Protein AF-A0A1I8EB35-F1 (afdb_monomer_lite)

Organism: Wuchereria bancrofti (NCBI:txid6293)

Radius of gyration: 22.73 Å; chains: 1; bounding box: 67×42×44 Å

Secondary structure (DSSP, 8-state):
-------BGGGTSBPPPHHHHHHHHHHHTS-HHHHHHHHHHHHHHHHTT-----HHHHHHHTTT--S-HHHHHHHHHHHHHHHHHHHHTT--HHHHHHHHHHTT--HHHHHHHHHHHHHHHHHHHHHHHHT---S---EEEEEEEEE-SSSEEEEEEEE-TTSPPEEEEEEHHHHHHHHH--TT---

InterPro domains:
  IPR047155 COMM domain-containing protein 4/6/7/8 [PTHR16231] (7-129)

Structure (mmCIF, N/CA/C/O backbone):
data_AF-A0A1I8EB35-F1
#
_entry.id   AF-A0A1I8EB35-F1
#
loop_
_atom_site.group_PDB
_atom_site.id
_atom_site.type_symbol
_atom_site.label_atom_id
_atom_site.label_alt_id
_atom_site.label_comp_id
_atom_site.label_asym_id
_atom_site.label_entity_id
_atom_site.label_seq_id
_atom_site.pdbx_PDB_ins_code
_atom_site.Cartn_x
_atom_site.Cartn_y
_atom_site.Cartn_z
_atom_site.occupancy
_atom_site.B_iso_or_equiv
_atom_site.auth_seq_id
_atom_site.auth_comp_id
_atom_site.auth_asym_id
_atom_site.auth_atom_id
_atom_site.pdbx_PDB_model_num
ATOM 1 N N . MET A 1 1 ? -8.358 -23.626 -12.611 1.00 35.38 1 MET A N 1
ATOM 2 C CA . MET A 1 1 ? -7.207 -23.738 -11.693 1.00 35.38 1 MET A CA 1
ATOM 3 C C . MET A 1 1 ? -7.656 -23.076 -10.407 1.00 35.38 1 MET A C 1
ATOM 5 O O . MET A 1 1 ? -7.945 -21.890 -10.438 1.00 35.38 1 MET A O 1
ATOM 9 N N . ALA A 1 2 ? -7.947 -23.868 -9.377 1.00 34.44 2 ALA A N 1
ATOM 10 C CA . ALA A 1 2 ? -8.597 -23.384 -8.165 1.00 34.44 2 ALA A CA 1
ATOM 11 C C . ALA A 1 2 ? -7.621 -22.496 -7.383 1.00 34.44 2 ALA A C 1
ATOM 13 O O . ALA A 1 2 ? -6.636 -23.004 -6.854 1.00 34.44 2 ALA A O 1
ATOM 14 N N . PHE A 1 3 ? -7.888 -21.189 -7.335 1.00 42.22 3 PHE A N 1
ATOM 15 C CA . PHE A 1 3 ? -7.345 -20.322 -6.296 1.00 42.22 3 PHE A CA 1
ATOM 16 C C . PHE A 1 3 ? -7.969 -20.806 -4.987 1.00 42.22 3 PHE A C 1
ATOM 18 O O . PHE A 1 3 ? -9.132 -20.532 -4.698 1.00 42.22 3 PHE A O 1
ATOM 25 N N . PHE A 1 4 ? -7.246 -21.655 -4.259 1.00 44.19 4 PHE A N 1
ATOM 26 C CA . PHE A 1 4 ? -7.577 -21.938 -2.870 1.00 44.19 4 PHE A CA 1
ATOM 27 C C . PHE A 1 4 ? -7.607 -20.584 -2.151 1.00 44.19 4 PHE A C 1
ATOM 29 O O . PHE A 1 4 ? -6.699 -19.784 -2.364 1.00 44.19 4 PHE A O 1
ATOM 36 N N . LEU A 1 5 ? -8.660 -20.320 -1.374 1.00 45.34 5 LEU A N 1
ATOM 37 C CA . LEU A 1 5 ? -8.798 -19.134 -0.526 1.00 45.34 5 LEU A CA 1
ATOM 38 C C . LEU A 1 5 ? -7.638 -19.095 0.488 1.00 45.34 5 LEU A C 1
ATOM 40 O O . LEU A 1 5 ? -7.771 -19.568 1.620 1.00 45.34 5 LEU A O 1
ATOM 44 N N . GLU A 1 6 ? -6.466 -18.617 0.073 1.00 63.28 6 GLU A N 1
ATOM 45 C CA . GLU A 1 6 ? -5.367 -18.304 0.975 1.00 63.28 6 GLU A CA 1
ATOM 46 C C . GLU A 1 6 ? -5.728 -16.987 1.653 1.00 63.28 6 GLU A C 1
ATOM 48 O O . GLU A 1 6 ? -5.685 -15.911 1.066 1.00 63.28 6 GLU A O 1
ATOM 53 N N . LYS A 1 7 ? -6.158 -17.082 2.911 1.00 78.25 7 LYS A N 1
ATOM 54 C CA . LYS A 1 7 ? -6.326 -15.911 3.765 1.00 78.25 7 LYS A CA 1
ATOM 55 C C . LYS A 1 7 ? -4.951 -15.302 3.999 1.00 78.25 7 LYS A C 1
ATOM 57 O O . LYS A 1 7 ? -4.122 -15.917 4.666 1.00 78.25 7 LYS A O 1
ATOM 62 N N . PHE A 1 8 ? -4.733 -14.099 3.487 1.00 85.25 8 PHE A N 1
ATOM 63 C CA . PHE A 1 8 ? -3.447 -13.424 3.593 1.00 85.25 8 PHE A CA 1
ATOM 64 C C . PHE A 1 8 ? -3.408 -12.527 4.831 1.00 85.25 8 PHE A C 1
ATOM 66 O O . PHE A 1 8 ? -4.278 -11.672 5.035 1.00 85.25 8 PHE A O 1
ATOM 73 N N . HIS A 1 9 ? -2.386 -12.688 5.666 1.00 85.69 9 HIS A N 1
ATOM 74 C CA . HIS A 1 9 ? -2.209 -11.895 6.873 1.00 85.69 9 HIS A CA 1
ATOM 75 C C . HIS A 1 9 ? -1.996 -10.415 6.540 1.00 85.69 9 HIS A C 1
ATOM 77 O O . HIS A 1 9 ? -2.531 -9.566 7.255 1.00 85.69 9 HIS A O 1
ATOM 83 N N . PHE A 1 10 ? -1.321 -10.079 5.429 1.00 89.12 10 PHE A N 1
ATOM 84 C CA . PHE A 1 10 ? -1.064 -8.682 5.065 1.00 89.12 10 PHE A CA 1
ATOM 85 C C . PHE A 1 10 ? -2.353 -7.862 4.880 1.00 89.12 10 PHE A C 1
ATOM 87 O O . PHE A 1 10 ? -2.362 -6.687 5.244 1.00 89.12 10 PHE A O 1
ATOM 94 N N . VAL A 1 11 ? -3.461 -8.467 4.428 1.00 88.12 11 VAL A N 1
ATOM 95 C CA . VAL A 1 11 ? -4.795 -7.824 4.330 1.00 88.12 11 VAL A CA 1
ATOM 96 C C . VAL A 1 11 ? -5.714 -8.110 5.523 1.00 88.12 11 VAL A C 1
ATOM 98 O O . VAL A 1 11 ? -6.897 -7.779 5.478 1.00 88.12 11 VAL A O 1
ATOM 101 N N . GLY A 1 12 ? -5.187 -8.677 6.609 1.00 85.38 12 GLY A N 1
ATOM 102 C CA . GLY A 1 12 ? -5.954 -8.967 7.823 1.00 85.38 12 GLY A CA 1
ATOM 103 C C . GLY A 1 12 ? -6.717 -10.294 7.783 1.00 85.38 12 GLY A C 1
ATOM 104 O O . GLY A 1 12 ? -7.763 -10.412 8.413 1.00 85.38 12 GLY A O 1
ATOM 105 N N . GLY A 1 13 ? -6.215 -11.289 7.047 1.00 83.56 13 GLY A N 1
ATOM 106 C CA . GLY A 1 13 ? -6.826 -12.619 6.948 1.00 83.56 13 GLY A CA 1
ATOM 107 C C . GLY A 1 13 ? -8.000 -12.695 5.968 1.00 83.56 13 GLY A C 1
ATOM 108 O O . GLY A 1 13 ? -8.851 -13.576 6.102 1.00 83.56 13 GLY A O 1
ATOM 109 N N . LEU A 1 14 ? -8.050 -11.766 5.013 1.00 84.69 14 LEU A N 1
ATOM 110 C CA . LEU A 1 14 ? -9.015 -11.719 3.915 1.00 84.69 14 LEU A CA 1
ATOM 111 C C . LEU A 1 14 ? -8.370 -12.195 2.607 1.00 84.69 14 LEU A C 1
ATOM 113 O O . LEU A 1 14 ? -7.154 -12.395 2.534 1.00 84.69 14 LEU A O 1
ATOM 117 N N . ASP A 1 15 ? -9.189 -12.347 1.572 1.00 85.69 15 ASP A N 1
ATOM 118 C CA . ASP A 1 15 ? -8.704 -12.575 0.216 1.00 85.69 15 ASP A CA 1
ATOM 119 C C . ASP A 1 15 ? -8.023 -11.325 -0.351 1.00 85.69 15 ASP A C 1
ATOM 121 O O . ASP A 1 15 ? -8.415 -10.182 -0.087 1.00 85.69 15 ASP A O 1
ATOM 125 N N . CYS A 1 16 ? -6.985 -11.549 -1.156 1.00 87.44 16 CYS A N 1
ATOM 126 C CA . CYS A 1 16 ? -6.310 -10.478 -1.871 1.00 87.44 16 CYS A CA 1
ATOM 127 C C . CYS A 1 16 ? -7.217 -9.951 -3.003 1.00 87.44 16 CYS A C 1
ATOM 129 O O . CYS A 1 16 ? -7.707 -10.755 -3.800 1.00 87.44 16 CYS A O 1
ATOM 131 N N . PRO A 1 17 ? -7.439 -8.627 -3.123 1.00 88.38 17 PRO A N 1
ATOM 132 C CA . PRO A 1 17 ? -8.228 -8.067 -4.218 1.00 88.38 17 PRO A CA 1
ATOM 133 C C . PRO A 1 17 ? -7.639 -8.406 -5.594 1.00 88.38 17 PRO A C 1
ATOM 135 O O . PRO A 1 17 ? -6.432 -8.287 -5.795 1.00 88.38 17 PRO A O 1
ATOM 138 N N . GLU A 1 18 ? -8.483 -8.729 -6.578 1.00 88.69 18 GLU A N 1
ATOM 139 C CA . GLU A 1 18 ? -8.019 -9.142 -7.917 1.00 88.69 18 GLU A CA 1
ATOM 140 C C . GLU A 1 18 ? -7.130 -8.097 -8.606 1.00 88.69 18 GLU A C 1
ATOM 142 O O . GLU A 1 18 ? -6.153 -8.447 -9.267 1.00 88.69 18 GLU A O 1
ATOM 147 N N . TRP A 1 19 ? -7.420 -6.808 -8.410 1.00 91.69 19 TRP A N 1
ATOM 148 C CA . TRP A 1 19 ? -6.618 -5.728 -8.986 1.00 91.69 19 TRP A CA 1
ATOM 149 C C . TRP A 1 19 ? -5.182 -5.706 -8.436 1.00 91.69 19 TRP A C 1
ATOM 151 O O . TRP A 1 19 ? -4.256 -5.409 -9.180 1.00 91.69 19 TRP A O 1
ATOM 161 N N . ILE A 1 20 ? -4.961 -6.096 -7.173 1.00 93.19 20 ILE A N 1
ATOM 162 C CA . ILE A 1 20 ? -3.610 -6.226 -6.600 1.00 93.19 20 ILE A CA 1
ATOM 163 C C . ILE A 1 20 ? -2.858 -7.364 -7.285 1.00 93.19 20 ILE A C 1
ATOM 165 O O . ILE A 1 20 ? -1.693 -7.209 -7.649 1.00 93.19 20 ILE A O 1
ATOM 169 N N . VAL A 1 21 ? -3.528 -8.502 -7.481 1.00 90.81 21 VAL A N 1
ATOM 170 C CA . VAL A 1 21 ? -2.941 -9.684 -8.128 1.00 90.81 21 VAL A CA 1
ATOM 171 C C . VAL A 1 21 ? -2.547 -9.376 -9.576 1.00 90.81 21 VAL A C 1
ATOM 173 O O . VAL A 1 21 ? -1.461 -9.760 -10.016 1.00 90.81 21 VAL A O 1
ATOM 176 N N . ALA A 1 22 ? -3.381 -8.625 -10.303 1.00 91.25 22 ALA A N 1
ATOM 177 C CA . ALA A 1 22 ? -3.057 -8.156 -11.649 1.00 91.25 22 ALA A CA 1
ATOM 178 C C . ALA A 1 22 ? -1.766 -7.315 -11.660 1.00 91.25 22 ALA A C 1
ATOM 180 O O . ALA A 1 22 ? -0.866 -7.569 -12.468 1.00 91.25 22 ALA A O 1
ATOM 181 N N . GLU A 1 23 ? -1.619 -6.394 -10.703 1.00 93.56 23 GLU A N 1
ATOM 182 C CA . GLU A 1 23 ? -0.430 -5.545 -10.596 1.00 93.56 23 GLU A CA 1
ATOM 183 C C . GLU A 1 23 ? 0.834 -6.296 -10.157 1.00 93.56 23 GLU A C 1
ATOM 185 O O . GLU A 1 23 ? 1.937 -5.895 -10.533 1.00 93.56 23 GLU A O 1
ATOM 190 N N . MET A 1 24 ? 0.729 -7.425 -9.442 1.00 92.38 24 MET A N 1
ATOM 191 C CA . MET A 1 24 ? 1.910 -8.241 -9.098 1.00 92.38 24 MET A CA 1
ATOM 192 C C . MET A 1 24 ? 2.626 -8.738 -10.354 1.00 92.38 24 MET A C 1
ATOM 194 O O . MET A 1 24 ? 3.859 -8.727 -10.430 1.00 92.38 24 MET A O 1
ATOM 198 N N . THR A 1 25 ? 1.854 -9.097 -11.382 1.00 89.94 25 THR A N 1
ATOM 199 C CA . THR A 1 25 ? 2.403 -9.512 -12.677 1.00 89.94 25 THR A CA 1
ATOM 200 C C . THR A 1 25 ? 3.150 -8.361 -13.353 1.00 89.94 25 THR A C 1
ATOM 202 O O . THR A 1 25 ? 4.216 -8.579 -13.932 1.00 89.94 25 THR A O 1
ATOM 205 N N . SER A 1 26 ? 2.644 -7.132 -13.257 1.00 92.38 26 SER A N 1
ATOM 206 C CA . SER A 1 26 ? 3.300 -5.936 -13.801 1.00 92.38 26 SER A CA 1
ATOM 207 C C . SER A 1 26 ? 4.581 -5.594 -13.034 1.00 92.38 26 SER A C 1
ATOM 209 O O . SER A 1 26 ? 5.643 -5.434 -13.641 1.00 92.38 26 SER A O 1
ATOM 211 N N . LEU A 1 27 ? 4.523 -5.601 -11.700 1.00 93.75 27 LEU A N 1
ATOM 212 C CA . LEU A 1 27 ? 5.665 -5.338 -10.820 1.00 93.75 27 LEU A CA 1
ATOM 213 C C . LEU A 1 27 ? 6.796 -6.360 -10.994 1.00 93.75 27 LEU A C 1
ATOM 215 O O . LEU A 1 27 ? 7.969 -5.991 -10.918 1.00 93.75 27 LEU A O 1
ATOM 219 N N . SER A 1 28 ? 6.466 -7.625 -11.278 1.00 93.00 28 SER A N 1
ATOM 220 C CA . SER A 1 28 ? 7.457 -8.691 -11.495 1.00 93.00 28 SER A CA 1
ATOM 221 C C . SER A 1 28 ? 8.402 -8.420 -12.674 1.00 93.00 28 SER A C 1
ATOM 223 O O . SER A 1 28 ? 9.542 -8.887 -12.676 1.00 93.00 28 SER A O 1
ATOM 225 N N . LYS A 1 29 ? 7.952 -7.634 -13.663 1.00 91.94 29 LYS A N 1
ATOM 226 C CA . LYS A 1 29 ? 8.722 -7.285 -14.867 1.00 91.94 29 LYS A CA 1
ATOM 227 C C . LYS A 1 29 ? 9.712 -6.148 -14.622 1.00 91.94 29 LYS A C 1
ATOM 229 O O . LYS A 1 29 ? 10.597 -5.919 -15.447 1.00 91.94 29 LYS A O 1
ATOM 234 N N . LEU A 1 30 ? 9.570 -5.420 -13.513 1.00 91.44 30 LEU A N 1
ATOM 235 C CA . LEU A 1 30 ? 10.456 -4.313 -13.188 1.00 91.44 30 LEU A CA 1
ATOM 236 C C . LEU A 1 30 ? 11.836 -4.827 -12.768 1.00 91.44 30 LEU A C 1
ATOM 238 O O . LEU A 1 30 ? 11.934 -5.804 -12.022 1.00 91.44 30 LEU A O 1
ATOM 242 N N . PRO A 1 31 ? 12.918 -4.121 -13.136 1.00 93.62 31 PRO A N 1
ATOM 243 C CA . PRO A 1 31 ? 14.217 -4.352 -12.525 1.00 93.62 31 PRO A CA 1
ATOM 244 C C . PRO A 1 31 ? 14.126 -4.204 -11.001 1.00 93.62 31 PRO A C 1
ATOM 246 O O . PRO A 1 31 ? 13.586 -3.214 -10.503 1.00 93.62 31 PRO A O 1
ATOM 249 N N . VAL A 1 32 ? 14.711 -5.147 -10.255 1.00 94.44 32 VAL A N 1
ATOM 250 C CA . VAL A 1 32 ? 14.656 -5.199 -8.777 1.00 94.44 32 VAL A CA 1
ATOM 251 C C . VAL A 1 32 ? 15.077 -3.872 -8.129 1.00 94.44 32 VAL A C 1
ATOM 253 O O . VAL A 1 32 ? 14.502 -3.449 -7.128 1.00 94.44 32 VAL A O 1
ATOM 256 N N . LEU A 1 33 ? 16.061 -3.175 -8.711 1.00 93.38 33 LEU A N 1
ATOM 257 C CA . LEU A 1 33 ? 16.518 -1.879 -8.206 1.00 93.38 33 LEU A CA 1
ATOM 258 C C . LEU A 1 33 ? 15.466 -0.771 -8.389 1.00 93.38 33 LEU A C 1
ATOM 260 O O . LEU A 1 33 ? 15.255 0.019 -7.470 1.00 93.38 33 LEU A O 1
ATOM 264 N N . LYS A 1 34 ? 14.774 -0.742 -9.539 1.00 93.44 34 LYS A N 1
ATOM 265 C CA . LYS A 1 34 ? 13.671 0.199 -9.804 1.00 93.44 34 LYS A CA 1
ATOM 266 C C . LYS A 1 34 ? 12.505 -0.086 -8.857 1.00 93.44 34 LYS A C 1
ATOM 268 O O . LYS A 1 34 ? 12.031 0.828 -8.191 1.00 93.44 34 LYS A O 1
ATOM 273 N N . PHE A 1 35 ? 12.150 -1.361 -8.695 1.00 95.38 35 PHE A N 1
ATOM 274 C CA . PHE A 1 35 ? 11.137 -1.811 -7.738 1.00 95.38 35 PHE A CA 1
ATOM 275 C C . PHE A 1 35 ? 11.448 -1.376 -6.297 1.00 95.38 35 PHE A C 1
ATOM 277 O O . PHE A 1 35 ? 10.588 -0.827 -5.610 1.00 95.38 35 PHE A O 1
ATOM 284 N N . LYS A 1 36 ? 12.692 -1.558 -5.838 1.00 95.56 36 LYS A N 1
ATOM 285 C CA . LYS A 1 36 ? 13.118 -1.121 -4.501 1.00 95.56 36 LYS A CA 1
ATOM 286 C C . LYS A 1 36 ? 12.955 0.391 -4.317 1.00 95.56 36 LYS A C 1
ATOM 288 O O . LYS A 1 36 ? 12.477 0.820 -3.270 1.00 95.56 36 LYS A O 1
ATOM 293 N N . ASN A 1 37 ? 13.342 1.188 -5.315 1.00 94.44 37 ASN A N 1
ATOM 294 C CA . ASN A 1 37 ? 13.183 2.643 -5.262 1.00 94.44 37 ASN A CA 1
ATOM 295 C C . ASN A 1 37 ? 11.706 3.031 -5.162 1.00 94.44 37 ASN A C 1
ATOM 297 O O . ASN A 1 37 ? 11.356 3.872 -4.339 1.00 94.44 37 ASN A O 1
ATOM 301 N N . TRP A 1 38 ? 10.838 2.365 -5.925 1.00 95.31 38 TRP A N 1
ATOM 302 C CA . TRP A 1 38 ? 9.394 2.581 -5.856 1.00 95.31 38 TRP A CA 1
ATOM 303 C C . TRP A 1 38 ? 8.821 2.221 -4.486 1.00 95.31 38 TRP A C 1
ATOM 305 O O . TRP A 1 38 ? 8.039 2.995 -3.942 1.00 95.31 38 TRP A O 1
ATOM 315 N N . CYS A 1 39 ? 9.258 1.110 -3.883 1.00 96.31 39 CYS A N 1
ATOM 316 C CA . CYS A 1 39 ? 8.868 0.748 -2.518 1.00 96.31 39 CYS A CA 1
ATOM 317 C C . CYS A 1 39 ? 9.241 1.853 -1.521 1.00 96.31 39 CYS A C 1
ATOM 319 O O . CYS A 1 39 ? 8.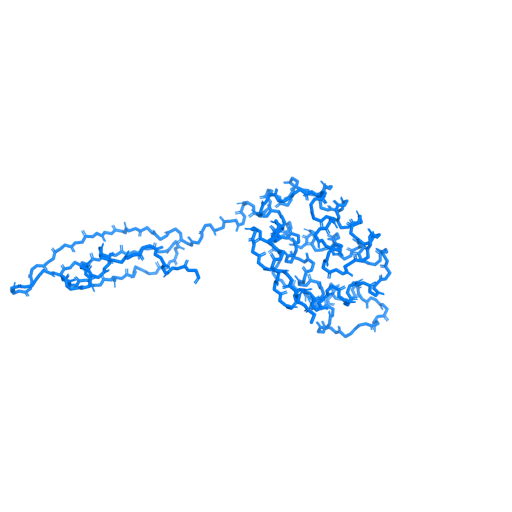404 2.250 -0.714 1.00 96.31 39 CYS A O 1
ATOM 321 N N . SER A 1 40 ? 10.467 2.383 -1.595 1.00 95.75 40 SER A N 1
ATOM 322 C CA . SER A 1 40 ? 10.899 3.497 -0.740 1.00 95.75 40 SER A CA 1
ATOM 323 C C . SER A 1 40 ? 10.045 4.747 -0.959 1.00 95.75 40 SER A C 1
ATOM 325 O O . SER A 1 40 ? 9.586 5.345 0.008 1.00 95.75 40 SER A O 1
ATOM 327 N N . SER A 1 41 ? 9.753 5.104 -2.212 1.00 94.88 41 SER A N 1
ATOM 328 C CA . SER A 1 41 ? 8.897 6.254 -2.519 1.00 94.88 41 SER A CA 1
ATOM 329 C C . SER A 1 41 ? 7.455 6.072 -2.043 1.00 94.88 41 SER A C 1
ATOM 331 O O . SER A 1 41 ? 6.845 7.043 -1.600 1.00 94.88 41 SER A O 1
ATOM 333 N N . CYS A 1 42 ? 6.909 4.851 -2.084 1.00 95.25 42 CYS A N 1
ATOM 334 C CA . CYS A 1 42 ? 5.591 4.542 -1.519 1.00 95.25 42 CYS A CA 1
ATOM 335 C C . CYS A 1 42 ? 5.601 4.654 0.012 1.00 95.25 42 CYS A C 1
ATOM 337 O O . CYS A 1 42 ? 4.670 5.202 0.593 1.00 95.25 42 CYS A O 1
ATOM 339 N N . VAL A 1 43 ? 6.673 4.206 0.674 1.00 95.19 43 VAL A N 1
ATOM 340 C CA . VAL A 1 43 ? 6.855 4.412 2.119 1.00 95.19 43 VAL A CA 1
ATOM 341 C C . VAL A 1 43 ? 6.899 5.900 2.463 1.00 95.19 43 VAL A C 1
ATOM 343 O O . VAL A 1 43 ? 6.186 6.330 3.366 1.00 95.19 43 VAL A O 1
ATOM 346 N N . ASP A 1 44 ? 7.674 6.697 1.727 1.00 93.19 44 ASP A N 1
ATOM 347 C CA . ASP A 1 44 ? 7.725 8.149 1.930 1.00 93.19 44 ASP A CA 1
ATOM 348 C C . ASP A 1 44 ? 6.360 8.801 1.667 1.00 93.19 44 ASP A C 1
ATOM 350 O O . ASP A 1 44 ? 5.972 9.738 2.362 1.00 93.19 44 ASP A O 1
ATOM 354 N N . CYS A 1 45 ? 5.605 8.297 0.687 1.00 92.19 45 CYS A N 1
ATOM 355 C CA . CYS A 1 45 ? 4.234 8.725 0.413 1.00 92.19 45 CYS A CA 1
ATOM 356 C C . CYS A 1 45 ? 3.323 8.496 1.632 1.00 92.19 45 CYS A C 1
ATOM 358 O O . CYS A 1 45 ? 2.681 9.437 2.101 1.00 92.19 45 CYS A O 1
ATOM 360 N N . LEU A 1 46 ? 3.353 7.286 2.204 1.00 92.00 46 LEU A N 1
ATOM 361 C CA . LEU A 1 46 ? 2.564 6.908 3.382 1.00 92.00 46 LEU A CA 1
ATOM 362 C C . LEU A 1 46 ? 2.959 7.696 4.639 1.00 92.00 46 LEU A C 1
ATOM 364 O O . LEU A 1 46 ? 2.085 8.147 5.378 1.00 92.00 46 LEU A O 1
ATOM 368 N N . ILE A 1 47 ? 4.260 7.886 4.883 1.00 92.38 47 ILE A N 1
ATOM 369 C CA . ILE A 1 47 ? 4.757 8.622 6.058 1.00 92.38 47 ILE A CA 1
ATOM 370 C C . ILE A 1 47 ? 4.342 10.095 6.001 1.00 92.38 47 ILE A C 1
ATOM 372 O O . ILE A 1 47 ? 3.966 10.664 7.023 1.00 92.38 47 ILE A O 1
ATOM 376 N N . ASN A 1 48 ? 4.380 10.702 4.813 1.00 89.62 48 ASN A N 1
ATOM 377 C CA . ASN A 1 48 ? 4.000 12.101 4.617 1.00 89.62 48 ASN A CA 1
ATOM 378 C C . ASN A 1 48 ? 2.485 12.301 4.423 1.00 89.62 48 ASN A C 1
ATOM 380 O O . ASN A 1 48 ? 2.056 13.426 4.180 1.00 89.62 48 ASN A O 1
ATOM 384 N N . GLY A 1 49 ? 1.679 11.234 4.503 1.00 83.69 49 GLY A N 1
ATOM 385 C CA . GLY A 1 49 ? 0.223 11.309 4.353 1.00 83.69 49 GLY A CA 1
ATOM 386 C C . GLY A 1 49 ? -0.237 11.760 2.964 1.00 83.69 49 GLY A C 1
ATOM 387 O O . GLY A 1 49 ? -1.292 12.378 2.842 1.00 83.69 49 GLY A O 1
ATOM 388 N N . ARG A 1 50 ? 0.550 11.493 1.916 1.00 81.44 50 ARG A N 1
ATOM 389 C CA . ARG A 1 50 ? 0.170 11.844 0.543 1.00 81.44 50 ARG A CA 1
ATOM 390 C C . ARG A 1 50 ? -0.879 10.872 0.008 1.00 81.44 50 ARG A C 1
ATOM 392 O O . ARG A 1 50 ? -0.745 9.661 0.154 1.00 81.44 50 ARG A O 1
ATOM 399 N N . THR A 1 51 ? -1.895 11.422 -0.649 1.00 72.38 51 THR A N 1
ATOM 400 C CA . THR A 1 51 ? -3.018 10.667 -1.227 1.00 72.38 51 THR A CA 1
ATOM 401 C C . THR A 1 51 ? -2.938 10.523 -2.745 1.00 72.38 51 THR A C 1
ATOM 403 O O . THR A 1 51 ? -3.667 9.717 -3.314 1.00 72.38 51 THR A O 1
ATOM 406 N N . GLU A 1 52 ? -2.063 11.281 -3.410 1.00 79.44 52 GLU A N 1
ATOM 407 C CA . GLU A 1 52 ? -1.975 11.337 -4.870 1.00 79.44 52 GLU A CA 1
ATOM 408 C C . GLU A 1 52 ? -0.530 11.416 -5.384 1.00 79.44 52 GLU A C 1
ATOM 410 O O . GLU A 1 52 ? 0.389 11.871 -4.694 1.00 79.44 52 GLU A O 1
ATOM 415 N N . TRP A 1 53 ? -0.341 10.953 -6.622 1.00 85.00 53 TRP A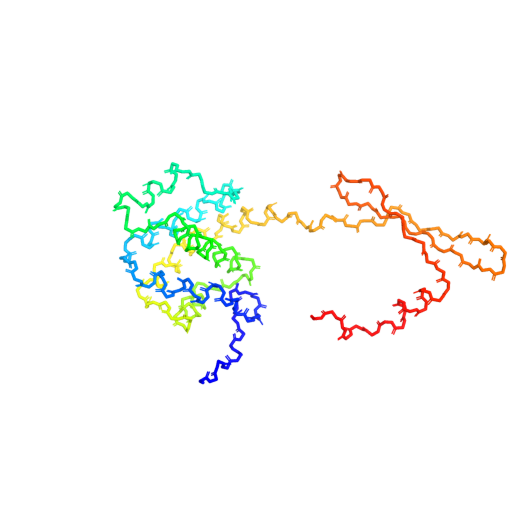 N 1
ATOM 416 C CA . TRP A 1 53 ? 0.930 10.992 -7.340 1.00 85.00 53 TRP A CA 1
ATOM 417 C C . TRP A 1 53 ? 0.894 12.080 -8.418 1.00 85.00 53 TRP A C 1
ATOM 419 O O . TRP A 1 53 ? 0.302 11.884 -9.477 1.00 85.00 53 TRP A O 1
ATOM 429 N N . ASN A 1 54 ? 1.550 13.210 -8.148 1.00 84.75 54 ASN A N 1
ATOM 430 C CA . ASN A 1 54 ? 1.694 14.314 -9.107 1.00 84.75 54 ASN A CA 1
ATOM 431 C C . ASN A 1 54 ? 2.632 13.948 -10.273 1.00 84.75 54 ASN A C 1
ATOM 433 O O . ASN A 1 54 ? 3.537 13.125 -10.109 1.00 84.75 54 ASN A O 1
ATOM 437 N N . ASP A 1 55 ? 2.497 14.647 -11.403 1.00 84.31 55 ASP A N 1
ATOM 438 C CA . ASP A 1 55 ? 3.278 14.418 -12.634 1.00 84.31 55 ASP A CA 1
ATOM 439 C C . ASP A 1 55 ? 4.800 14.472 -12.423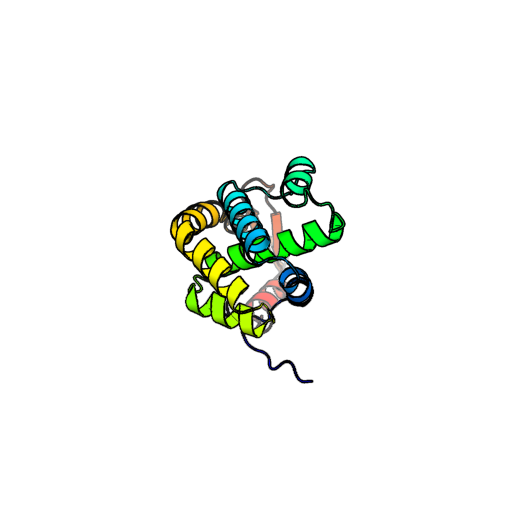 1.00 84.31 55 ASP A C 1
ATOM 441 O O . ASP A 1 55 ? 5.557 13.716 -13.035 1.00 84.31 55 ASP A O 1
ATOM 445 N N . GLU A 1 56 ? 5.266 15.322 -11.506 1.00 85.56 56 GLU A N 1
ATOM 446 C CA . GLU A 1 56 ? 6.678 15.420 -11.123 1.00 85.56 56 GLU A CA 1
ATOM 447 C C . GLU A 1 56 ? 7.194 14.102 -10.525 1.00 85.56 56 GLU A C 1
ATOM 449 O O . GLU A 1 56 ? 8.251 13.602 -10.914 1.00 85.56 56 GLU A O 1
ATOM 454 N N . HIS A 1 57 ? 6.424 13.491 -9.619 1.00 86.19 57 HIS A N 1
ATOM 455 C CA . HIS A 1 57 ? 6.781 12.214 -9.004 1.00 86.19 57 HIS A CA 1
ATOM 456 C C . HIS A 1 57 ? 6.750 11.077 -10.025 1.00 86.19 57 HIS A C 1
ATOM 458 O O . HIS A 1 57 ? 7.651 10.237 -10.031 1.00 86.19 57 HIS A O 1
ATOM 464 N N . LEU A 1 58 ? 5.745 11.067 -10.904 1.00 88.12 58 LEU A N 1
ATOM 465 C CA . LEU A 1 58 ? 5.627 10.069 -11.969 1.00 88.12 58 LEU A CA 1
ATOM 466 C C . LEU A 1 58 ? 6.822 10.152 -12.924 1.00 88.12 58 LEU A C 1
ATOM 468 O O . LEU A 1 58 ? 7.441 9.133 -13.232 1.00 88.12 58 LEU A O 1
ATOM 472 N N . THR A 1 59 ? 7.227 11.369 -13.294 1.00 86.81 59 THR A N 1
ATOM 473 C CA . THR A 1 59 ? 8.397 11.611 -14.148 1.00 86.81 59 THR A CA 1
ATOM 474 C C . THR A 1 59 ? 9.690 11.117 -13.495 1.00 86.81 59 THR A C 1
ATOM 476 O O . THR A 1 59 ? 10.517 10.500 -14.163 1.00 86.81 59 THR A O 1
ATOM 479 N N . VAL A 1 60 ? 9.867 11.331 -12.186 1.00 88.25 60 VAL A N 1
ATOM 480 C CA . VAL A 1 60 ? 11.054 10.866 -11.439 1.00 88.25 60 VAL A CA 1
ATOM 481 C C . VAL A 1 60 ? 11.079 9.342 -11.278 1.00 88.25 60 VAL A C 1
ATOM 483 O O . VAL A 1 60 ? 12.148 8.731 -11.312 1.00 88.25 60 VAL A O 1
ATOM 486 N N . LEU A 1 61 ? 9.922 8.703 -11.106 1.00 87.81 61 LEU A N 1
ATOM 487 C CA . LEU A 1 61 ? 9.827 7.250 -10.929 1.00 87.81 61 LEU A CA 1
ATOM 488 C C . LEU A 1 61 ? 9.891 6.480 -12.253 1.00 87.81 61 LEU A C 1
ATOM 490 O O . LEU A 1 61 ? 10.245 5.295 -12.260 1.00 87.81 61 LEU A O 1
ATOM 494 N N . ASN A 1 62 ? 9.591 7.155 -13.362 1.00 89.06 62 ASN A N 1
ATOM 495 C CA . ASN A 1 62 ? 9.529 6.596 -14.705 1.00 89.06 62 ASN A CA 1
ATOM 496 C C . ASN A 1 62 ? 10.312 7.448 -15.720 1.00 89.06 62 ASN A C 1
ATOM 498 O O . ASN A 1 62 ? 9.826 7.746 -16.808 1.00 89.06 62 ASN A O 1
ATOM 502 N N . VAL A 1 63 ? 11.550 7.824 -15.371 1.00 85.00 63 VAL A N 1
ATOM 503 C CA . VAL A 1 63 ? 12.440 8.657 -16.213 1.00 85.00 63 VAL A CA 1
ATOM 504 C C . VAL A 1 63 ? 12.640 8.060 -17.607 1.00 85.00 63 VAL A C 1
ATOM 506 O O . VAL A 1 63 ? 12.701 8.778 -18.601 1.00 85.00 63 VAL A O 1
ATOM 509 N N . ASP A 1 64 ? 12.720 6.734 -17.682 1.00 83.25 64 ASP A N 1
ATOM 510 C CA . ASP A 1 64 ? 12.874 5.971 -18.920 1.00 83.25 64 ASP A CA 1
ATOM 511 C C . ASP A 1 64 ? 11.592 5.892 -19.776 1.00 83.25 64 ASP A C 1
ATOM 513 O O . ASP A 1 64 ? 11.657 5.393 -20.899 1.00 83.25 64 ASP A O 1
ATOM 517 N N . LYS A 1 65 ? 10.450 6.398 -19.278 1.00 81.75 65 LYS A N 1
ATOM 518 C CA . LYS A 1 65 ? 9.129 6.393 -19.938 1.00 81.75 65 LYS A CA 1
ATOM 519 C C . LYS A 1 65 ? 8.738 5.029 -20.519 1.00 81.75 65 LYS A C 1
ATOM 521 O O . LYS A 1 65 ? 8.078 4.951 -21.552 1.00 81.75 65 LYS A O 1
ATOM 526 N N . THR A 1 66 ? 9.156 3.944 -19.868 1.00 81.94 66 THR A N 1
ATOM 527 C CA . THR A 1 66 ? 8.854 2.578 -20.330 1.00 81.94 66 THR A CA 1
ATOM 528 C C . THR A 1 66 ? 7.413 2.167 -20.070 1.00 81.94 66 THR A C 1
ATOM 530 O O . THR A 1 66 ? 6.927 1.224 -20.688 1.00 81.94 66 THR A O 1
ATOM 533 N N . LEU A 1 67 ? 6.744 2.865 -19.156 1.00 85.88 67 LEU A N 1
ATOM 534 C CA . LEU A 1 67 ? 5.370 2.614 -18.744 1.00 85.88 67 LEU A CA 1
ATOM 535 C C . LEU A 1 67 ? 4.502 3.828 -19.048 1.00 85.88 67 LEU A C 1
ATOM 537 O O . LEU A 1 67 ? 4.970 4.961 -18.928 1.00 85.88 67 LEU A O 1
ATOM 541 N N . ASP A 1 68 ? 3.249 3.585 -19.407 1.00 88.94 68 ASP A N 1
ATOM 542 C CA . ASP A 1 68 ? 2.220 4.617 -19.427 1.00 88.94 68 ASP A CA 1
ATOM 543 C C . ASP A 1 68 ? 1.834 5.038 -17.998 1.00 88.94 68 ASP A C 1
ATOM 545 O O . ASP A 1 68 ? 2.030 4.295 -17.030 1.00 88.94 68 ASP A O 1
ATOM 549 N N . ASP A 1 69 ? 1.290 6.249 -17.869 1.00 86.81 69 ASP A N 1
ATOM 550 C CA . ASP A 1 69 ? 0.990 6.847 -16.566 1.00 86.81 69 ASP A CA 1
ATOM 551 C C . ASP A 1 69 ? -0.102 6.084 -15.799 1.00 86.81 69 ASP A C 1
ATOM 553 O O . ASP A 1 69 ? -0.060 6.044 -14.570 1.00 86.81 69 ASP A O 1
ATOM 557 N N . GLU A 1 70 ? -1.047 5.445 -16.496 1.00 88.50 70 GLU A N 1
ATOM 558 C CA . GLU A 1 70 ? -2.103 4.635 -15.874 1.00 88.50 70 GLU A CA 1
ATOM 559 C C . GLU A 1 70 ? -1.523 3.357 -15.258 1.00 88.50 70 GLU A C 1
ATOM 561 O O . GLU A 1 70 ? -1.702 3.115 -14.061 1.00 88.50 70 GLU A O 1
ATOM 566 N N . SER A 1 71 ? -0.736 2.589 -16.020 1.00 90.06 71 SER A N 1
ATOM 567 C CA . SER A 1 71 ? -0.039 1.398 -15.508 1.00 90.06 71 SER A CA 1
ATOM 568 C C . SER A 1 71 ? 0.913 1.737 -14.358 1.00 90.06 71 SER A C 1
ATOM 570 O O . SER A 1 71 ? 1.003 1.008 -13.368 1.00 90.06 71 SER A O 1
ATOM 572 N N . LEU A 1 72 ? 1.629 2.862 -14.458 1.00 92.06 72 LEU A N 1
ATOM 573 C CA . LEU A 1 72 ? 2.511 3.347 -13.397 1.00 92.06 72 LEU A CA 1
ATOM 574 C C . LEU A 1 72 ? 1.733 3.640 -12.108 1.00 92.06 72 LEU A C 1
ATOM 576 O O . LEU A 1 72 ? 2.124 3.177 -11.034 1.00 92.06 72 LEU A O 1
ATOM 580 N N . LYS A 1 73 ? 0.628 4.386 -12.207 1.00 91.81 73 LYS A N 1
ATOM 581 C CA . LYS A 1 73 ? -0.235 4.700 -11.062 1.00 91.81 73 LYS A CA 1
ATOM 582 C C . LYS A 1 73 ? -0.846 3.439 -10.458 1.00 91.81 73 LYS A C 1
ATOM 584 O O . LYS A 1 73 ? -0.850 3.328 -9.234 1.00 91.81 73 LYS A O 1
ATOM 589 N N . GLY A 1 74 ? -1.287 2.484 -11.280 1.00 93.25 74 GLY A N 1
ATOM 590 C CA . GLY A 1 74 ? -1.811 1.189 -10.829 1.00 93.25 74 GLY A CA 1
ATOM 591 C C . GLY A 1 74 ? -0.800 0.422 -9.976 1.00 93.25 74 GLY A C 1
ATOM 592 O O . GLY A 1 74 ? -1.080 0.075 -8.825 1.00 93.25 74 GLY A O 1
ATOM 593 N N . MET A 1 75 ? 0.427 0.269 -10.474 1.00 94.50 75 MET A N 1
ATOM 594 C CA . MET A 1 75 ? 1.508 -0.395 -9.739 1.00 94.50 75 MET A CA 1
ATOM 595 C C . MET A 1 75 ? 1.896 0.332 -8.442 1.00 94.50 75 MET A C 1
ATOM 597 O O . MET A 1 75 ? 2.108 -0.311 -7.409 1.00 94.50 75 MET A O 1
ATOM 601 N N . LEU A 1 76 ? 1.985 1.667 -8.461 1.00 94.81 76 LEU A N 1
ATOM 602 C CA . LEU A 1 76 ? 2.286 2.459 -7.261 1.00 94.81 76 LEU A CA 1
ATOM 603 C C . LEU A 1 76 ? 1.152 2.390 -6.231 1.00 94.81 76 LEU A C 1
ATOM 605 O O . LEU A 1 76 ? 1.420 2.324 -5.027 1.00 94.81 76 LEU A O 1
ATOM 609 N N . ALA A 1 77 ? -0.102 2.359 -6.684 1.00 93.88 77 ALA A N 1
ATOM 610 C CA . ALA A 1 77 ? -1.266 2.167 -5.829 1.00 93.88 77 ALA A CA 1
ATOM 611 C C . ALA A 1 77 ? -1.245 0.777 -5.183 1.00 93.88 77 ALA A C 1
ATOM 613 O O . ALA A 1 77 ? -1.465 0.671 -3.978 1.00 93.88 77 ALA A O 1
ATOM 614 N N . ALA A 1 78 ? -0.894 -0.270 -5.936 1.00 95.25 78 ALA A N 1
ATOM 615 C CA . ALA A 1 78 ? -0.759 -1.620 -5.397 1.00 95.25 78 ALA A CA 1
ATOM 616 C C . ALA A 1 78 ? 0.339 -1.707 -4.325 1.00 95.25 78 ALA A C 1
ATOM 618 O O . ALA A 1 78 ? 0.096 -2.236 -3.240 1.00 95.25 78 ALA A O 1
ATOM 619 N N . LEU A 1 79 ? 1.521 -1.130 -4.573 1.00 95.75 79 LEU A N 1
ATOM 620 C CA . LEU A 1 79 ? 2.610 -1.089 -3.586 1.00 95.75 79 LEU A CA 1
ATOM 621 C C . LEU A 1 79 ? 2.223 -0.320 -2.321 1.00 95.75 79 LEU A C 1
ATOM 623 O O . LEU A 1 79 ? 2.459 -0.792 -1.207 1.00 95.75 79 LEU A O 1
ATOM 627 N N . THR A 1 80 ? 1.615 0.853 -2.495 1.00 94.75 80 THR A N 1
ATOM 628 C CA . THR A 1 80 ? 1.115 1.679 -1.389 1.00 94.75 80 THR A CA 1
ATOM 629 C C . THR A 1 80 ? 0.090 0.905 -0.563 1.00 94.75 80 THR A C 1
ATOM 631 O O . THR A 1 80 ? 0.228 0.823 0.656 1.00 94.75 80 THR A O 1
ATOM 634 N N . PHE A 1 81 ? -0.873 0.257 -1.223 1.00 93.69 81 PHE A N 1
ATOM 635 C CA . PHE A 1 81 ? -1.898 -0.555 -0.574 1.00 93.69 81 PHE A CA 1
ATOM 636 C C . PHE A 1 81 ? -1.295 -1.722 0.212 1.00 93.69 81 PHE A C 1
ATOM 638 O O . PHE A 1 81 ? -1.655 -1.924 1.371 1.00 93.69 81 PHE A O 1
ATOM 645 N N . ILE A 1 82 ? -0.359 -2.470 -0.380 1.00 94.94 82 ILE A N 1
ATOM 646 C CA . ILE A 1 82 ? 0.309 -3.595 0.290 1.00 94.94 82 ILE A CA 1
ATOM 647 C C . ILE A 1 82 ? 1.022 -3.111 1.552 1.00 94.94 82 ILE A C 1
ATOM 649 O O . ILE A 1 82 ? 0.799 -3.666 2.627 1.00 94.94 82 ILE A O 1
ATOM 653 N N . LEU A 1 83 ? 1.844 -2.062 1.455 1.00 95.19 83 LEU A N 1
ATOM 654 C CA . LEU A 1 83 ? 2.591 -1.514 2.594 1.00 95.19 83 LEU A CA 1
ATOM 655 C C . LEU A 1 83 ? 1.659 -0.999 3.698 1.00 95.19 83 LEU A C 1
ATOM 657 O O . LEU A 1 83 ? 1.879 -1.267 4.884 1.00 95.19 83 LEU A O 1
ATOM 661 N N . GLU A 1 84 ? 0.601 -0.289 3.315 1.00 93.00 84 GLU A N 1
ATOM 662 C CA . GLU A 1 84 ? -0.398 0.233 4.239 1.00 93.00 84 GLU A CA 1
ATOM 663 C C . GLU A 1 84 ? -1.127 -0.900 4.967 1.00 93.00 84 GLU A C 1
ATOM 665 O O . GLU A 1 84 ? -1.195 -0.904 6.199 1.00 93.00 84 GLU A O 1
ATOM 670 N N . LYS A 1 85 ? -1.642 -1.884 4.221 1.00 92.19 85 LYS A N 1
ATOM 671 C CA . LYS A 1 85 ? -2.380 -3.016 4.785 1.00 92.19 85 LYS A CA 1
ATOM 672 C C . LYS A 1 85 ? -1.495 -3.879 5.665 1.00 92.19 85 LYS A C 1
ATOM 674 O O . LYS A 1 85 ? -1.907 -4.146 6.788 1.00 92.19 85 LYS A O 1
ATOM 679 N N . THR A 1 86 ? -0.273 -4.195 5.233 1.00 93.62 86 THR A N 1
ATOM 680 C CA . THR A 1 86 ? 0.703 -4.951 6.041 1.00 93.62 86 THR A CA 1
ATOM 681 C C . THR A 1 86 ? 0.956 -4.263 7.380 1.00 93.62 86 THR A C 1
ATOM 683 O O . THR A 1 86 ? 0.950 -4.905 8.429 1.00 93.62 86 THR A O 1
ATOM 686 N N . THR A 1 87 ? 1.134 -2.938 7.359 1.00 92.06 87 THR A N 1
ATOM 687 C CA . THR A 1 87 ? 1.354 -2.171 8.590 1.00 92.06 87 THR A CA 1
ATOM 688 C C . THR A 1 87 ? 0.117 -2.207 9.490 1.00 92.06 87 THR A C 1
ATOM 690 O O . THR A 1 87 ? 0.238 -2.405 10.698 1.00 92.06 87 THR A O 1
ATOM 693 N N . LYS A 1 88 ? -1.081 -2.033 8.914 1.00 89.88 88 LYS A N 1
ATOM 694 C CA . LYS A 1 88 ? -2.356 -1.997 9.651 1.00 89.88 88 LYS A CA 1
ATOM 695 C C . LYS A 1 88 ? -2.765 -3.352 10.226 1.00 89.88 88 LYS A C 1
ATOM 697 O O . LYS A 1 88 ? -3.374 -3.386 11.290 1.00 89.88 88 LYS A O 1
ATOM 702 N N . SER A 1 89 ? -2.435 -4.446 9.547 1.00 88.75 89 SER A N 1
ATOM 703 C CA . SER A 1 89 ? -2.670 -5.815 10.017 1.00 88.75 89 SER A CA 1
ATOM 704 C C . SER A 1 89 ? -1.608 -6.301 11.004 1.00 88.75 89 SER A C 1
ATOM 706 O O . SER A 1 89 ? -1.742 -7.396 11.536 1.00 88.75 89 SER A O 1
ATOM 708 N N . ALA A 1 90 ? -0.569 -5.498 11.270 1.00 89.38 90 ALA A N 1
ATOM 709 C CA . ALA A 1 90 ? 0.600 -5.900 12.051 1.00 89.38 90 ALA A CA 1
ATOM 710 C C . ALA A 1 90 ? 1.277 -7.176 11.506 1.00 89.38 90 ALA A C 1
ATOM 712 O O . ALA A 1 90 ? 1.884 -7.941 12.259 1.00 89.38 90 ALA A O 1
ATOM 713 N N . CYS A 1 91 ? 1.202 -7.382 10.188 1.00 90.62 91 CYS A N 1
ATOM 714 C CA . CYS A 1 91 ? 1.816 -8.512 9.509 1.00 90.62 91 CYS A CA 1
ATOM 715 C C . CYS A 1 91 ? 3.351 -8.420 9.581 1.00 90.62 91 CYS A C 1
ATOM 717 O O . CYS A 1 91 ? 3.950 -7.338 9.457 1.00 90.62 91 CYS A O 1
ATOM 719 N N . SER A 1 92 ? 4.001 -9.561 9.835 1.00 93.81 92 SER A N 1
ATOM 720 C CA . SER A 1 92 ? 5.455 -9.628 9.962 1.00 93.81 92 SER A CA 1
ATOM 721 C C . SER A 1 92 ? 6.126 -9.484 8.594 1.00 93.81 92 SER A C 1
ATOM 723 O O . SER A 1 92 ? 5.572 -9.856 7.564 1.00 93.81 92 SER A O 1
ATOM 725 N N . ALA A 1 93 ? 7.360 -8.974 8.559 1.00 94.56 93 ALA A N 1
ATOM 726 C CA . ALA A 1 93 ? 8.094 -8.848 7.298 1.00 94.56 93 ALA A CA 1
ATOM 727 C C . ALA A 1 93 ? 8.348 -10.204 6.617 1.00 94.56 93 ALA A C 1
ATOM 729 O O . ALA A 1 93 ? 8.466 -10.263 5.395 1.00 94.56 93 ALA A O 1
ATOM 730 N N . ARG A 1 94 ? 8.426 -11.285 7.408 1.00 93.81 94 ARG A N 1
ATOM 731 C CA . ARG A 1 94 ? 8.604 -12.640 6.891 1.00 93.81 94 ARG A CA 1
ATOM 732 C C . ARG A 1 94 ? 7.329 -13.163 6.237 1.00 93.81 94 ARG A C 1
ATOM 734 O O . ARG A 1 94 ? 7.418 -13.744 5.161 1.00 93.81 94 ARG A O 1
ATOM 741 N N . ASP A 1 95 ? 6.180 -12.934 6.864 1.00 92.56 95 ASP A N 1
ATOM 742 C CA . ASP A 1 95 ? 4.887 -13.320 6.294 1.00 92.56 95 ASP A CA 1
ATOM 743 C C . ASP A 1 95 ? 4.620 -12.513 5.024 1.00 92.56 95 ASP A C 1
ATOM 745 O O . ASP A 1 95 ? 4.316 -13.101 3.995 1.00 92.56 95 ASP A O 1
ATOM 749 N N . LEU A 1 96 ? 4.880 -11.197 5.043 1.00 94.44 96 LEU A N 1
ATOM 750 C CA . LEU A 1 96 ? 4.793 -10.355 3.848 1.00 94.44 96 LEU A CA 1
ATOM 751 C C . LEU A 1 96 ? 5.626 -10.920 2.687 1.00 94.44 96 LEU A C 1
ATOM 753 O O . LEU A 1 96 ? 5.149 -10.988 1.560 1.00 94.44 96 LEU A O 1
ATOM 757 N N . GLU A 1 97 ? 6.873 -11.322 2.940 1.00 95.19 97 GLU A N 1
ATOM 758 C CA . GLU A 1 97 ? 7.740 -11.895 1.905 1.00 95.19 97 GLU A CA 1
ATOM 759 C C . GLU A 1 97 ? 7.132 -13.162 1.281 1.00 95.19 97 GLU A C 1
ATOM 761 O O . GLU A 1 97 ? 7.114 -13.296 0.056 1.00 95.19 97 GLU A O 1
ATOM 766 N N . LEU A 1 98 ? 6.631 -14.075 2.120 1.00 93.25 98 LEU A N 1
ATOM 767 C CA . LEU A 1 98 ? 6.042 -15.346 1.692 1.00 93.25 98 LEU A CA 1
ATOM 768 C C . LEU A 1 98 ? 4.724 -15.141 0.941 1.00 93.25 98 LEU A C 1
ATOM 770 O O . LEU A 1 98 ? 4.538 -15.715 -0.131 1.00 93.25 98 LEU A O 1
ATOM 774 N N . GLU A 1 99 ? 3.852 -14.286 1.466 1.00 93.94 99 GLU A N 1
ATOM 775 C CA . GLU A 1 99 ? 2.542 -13.988 0.888 1.00 93.94 99 GLU A CA 1
ATOM 776 C C . GLU A 1 99 ? 2.680 -13.292 -0.468 1.00 93.94 99 GLU A C 1
ATOM 778 O O . GLU A 1 99 ? 2.033 -13.679 -1.437 1.00 93.94 99 GLU A O 1
ATOM 783 N N . MET A 1 100 ? 3.595 -12.326 -0.603 1.00 94.50 100 MET A N 1
ATOM 784 C CA . MET A 1 100 ? 3.853 -11.693 -1.903 1.00 94.50 100 MET A CA 1
ATOM 785 C C . MET A 1 100 ? 4.427 -12.683 -2.919 1.00 94.50 100 MET A C 1
ATOM 787 O O . MET A 1 100 ? 4.116 -12.599 -4.109 1.00 94.50 100 MET A O 1
ATOM 791 N N . GLN A 1 101 ? 5.230 -13.647 -2.463 1.00 93.75 101 GLN A N 1
ATOM 792 C CA . GLN A 1 101 ? 5.740 -14.703 -3.331 1.00 93.75 101 GLN A CA 1
ATOM 793 C C . GLN A 1 101 ? 4.618 -15.650 -3.794 1.00 93.75 101 GLN A C 1
ATOM 795 O O . GLN A 1 101 ? 4.605 -16.040 -4.962 1.00 93.75 101 GLN A O 1
ATOM 800 N N . GLN A 1 102 ? 3.657 -15.981 -2.922 1.00 91.12 102 GLN A N 1
ATOM 801 C CA . GLN A 1 102 ? 2.455 -16.749 -3.287 1.00 91.12 102 GLN A CA 1
ATOM 802 C C . GLN A 1 102 ? 1.593 -16.009 -4.320 1.00 91.12 102 GLN A C 1
ATOM 804 O O . GLN A 1 102 ? 1.076 -16.630 -5.245 1.00 91.12 102 GLN A O 1
ATOM 809 N N . LEU A 1 103 ? 1.513 -14.678 -4.224 1.00 91.00 103 LEU A N 1
ATOM 810 C CA . LEU A 1 103 ? 0.800 -13.827 -5.185 1.00 91.00 103 LEU A CA 1
ATOM 811 C C . LEU A 1 103 ? 1.526 -13.643 -6.533 1.00 91.00 103 LEU A C 1
ATOM 813 O O . LEU A 1 103 ? 1.009 -12.962 -7.419 1.00 91.00 103 LEU A O 1
ATOM 817 N N . GLY A 1 104 ? 2.705 -14.247 -6.713 1.00 91.00 104 GLY A N 1
ATOM 818 C CA . GLY A 1 104 ? 3.434 -14.259 -7.984 1.00 91.00 104 GLY A CA 1
ATOM 819 C C . GLY A 1 104 ? 4.553 -13.224 -8.104 1.00 91.00 104 GLY A C 1
ATOM 820 O O . GLY A 1 104 ? 5.137 -13.085 -9.181 1.00 91.00 104 GLY A O 1
ATOM 821 N N . LEU A 1 105 ? 4.894 -12.513 -7.024 1.00 94.06 105 LEU A N 1
ATOM 822 C CA . LEU A 1 105 ? 6.038 -11.607 -7.027 1.00 94.06 105 LEU A CA 1
ATOM 823 C C . LEU A 1 105 ? 7.360 -12.411 -6.928 1.00 94.06 105 LEU A C 1
ATOM 825 O O . LEU A 1 105 ? 7.455 -13.352 -6.136 1.00 94.06 105 LEU A O 1
ATOM 829 N N . PRO A 1 106 ? 8.410 -12.080 -7.705 1.00 95.44 106 PRO A N 1
ATOM 830 C CA . PRO A 1 106 ? 9.673 -12.809 -7.641 1.00 95.44 106 PRO A CA 1
ATOM 831 C C . PRO A 1 106 ? 10.345 -12.675 -6.268 1.00 95.44 106 PRO A C 1
ATOM 833 O O . PRO A 1 106 ? 10.340 -11.603 -5.665 1.00 95.44 106 PRO A O 1
ATOM 836 N N . ALA A 1 107 ? 11.012 -13.737 -5.807 1.00 94.44 107 ALA A N 1
ATOM 837 C CA . ALA A 1 107 ? 11.614 -13.789 -4.469 1.00 94.44 107 ALA A CA 1
ATOM 838 C C . ALA A 1 107 ? 12.589 -12.628 -4.178 1.00 94.44 107 ALA A C 1
ATOM 840 O O . ALA A 1 107 ? 12.658 -12.132 -3.055 1.00 94.44 107 ALA A O 1
ATOM 841 N N . GLU A 1 108 ? 13.333 -12.156 -5.183 1.00 96.00 108 GLU A N 1
ATOM 842 C CA . GLU A 1 108 ? 14.248 -11.021 -5.018 1.00 96.00 108 GLU A CA 1
ATOM 843 C C . GLU A 1 108 ? 13.507 -9.700 -4.763 1.00 96.00 108 GLU A C 1
ATOM 845 O O . GLU A 1 108 ? 13.924 -8.915 -3.907 1.00 96.00 108 GLU A O 1
ATOM 850 N N . HIS A 1 109 ? 12.376 -9.474 -5.437 1.00 96.56 109 HIS A N 1
ATOM 851 C CA . HIS A 1 109 ? 11.495 -8.332 -5.186 1.00 96.56 109 HIS A CA 1
ATOM 852 C C . HIS A 1 109 ? 10.865 -8.432 -3.795 1.00 96.56 109 HIS A C 1
ATOM 854 O O . HIS A 1 109 ? 10.918 -7.454 -3.047 1.00 96.56 109 HIS A O 1
ATOM 860 N N . CYS A 1 110 ? 10.373 -9.613 -3.401 1.00 96.12 110 CYS A N 1
ATOM 861 C CA . CYS A 1 110 ? 9.818 -9.851 -2.063 1.00 96.12 110 CYS A CA 1
ATOM 862 C C . CYS A 1 110 ? 10.825 -9.508 -0.958 1.00 96.12 110 CYS A C 1
ATOM 864 O O . CYS A 1 110 ? 10.498 -8.775 -0.023 1.00 96.12 110 CYS A O 1
ATOM 866 N N . LYS A 1 111 ? 12.083 -9.950 -1.095 1.00 96.31 111 LYS A N 1
ATOM 867 C CA . LYS A 1 111 ? 13.158 -9.617 -0.144 1.00 96.31 111 LYS A CA 1
ATOM 868 C C . LYS A 1 111 ? 13.412 -8.113 -0.056 1.00 96.31 111 LYS A C 1
ATOM 870 O O . LYS A 1 111 ? 13.622 -7.593 1.041 1.00 96.31 111 LYS A O 1
ATOM 875 N N . GLN A 1 112 ? 13.416 -7.395 -1.186 1.00 97.31 112 GLN A N 1
ATOM 876 C CA . GLN A 1 112 ? 13.588 -5.937 -1.163 1.00 97.31 112 GLN A CA 1
ATOM 877 C C . GLN A 1 112 ? 12.400 -5.235 -0.501 1.00 97.31 112 GLN A C 1
ATOM 879 O O . GLN A 1 112 ? 12.622 -4.341 0.317 1.00 97.31 112 GLN A O 1
ATOM 884 N N . LEU A 1 113 ? 11.169 -5.657 -0.802 1.00 96.81 113 LEU A N 1
ATOM 885 C CA . LEU A 1 113 ? 9.956 -5.119 -0.187 1.00 96.81 113 LEU A CA 1
ATOM 886 C C . LEU A 1 113 ? 9.974 -5.323 1.334 1.00 96.81 113 LEU A C 1
ATOM 888 O O . LEU A 1 113 ? 9.849 -4.355 2.083 1.00 96.81 113 LEU A O 1
ATOM 892 N N . ALA A 1 114 ? 10.225 -6.552 1.794 1.00 96.25 114 ALA A N 1
ATOM 893 C CA . ALA A 1 114 ? 10.307 -6.889 3.214 1.00 96.25 114 ALA A CA 1
ATOM 894 C C . ALA A 1 114 ? 11.409 -6.093 3.934 1.00 96.25 114 ALA A C 1
ATOM 896 O O . ALA A 1 114 ? 11.217 -5.623 5.060 1.00 96.25 114 ALA A O 1
ATOM 897 N N . LYS A 1 115 ? 12.554 -5.870 3.274 1.00 96.94 115 LYS A N 1
ATOM 898 C CA . LYS A 1 115 ? 13.646 -5.044 3.807 1.00 96.94 115 LYS A CA 1
ATOM 899 C C . LYS A 1 115 ? 13.246 -3.575 3.956 1.00 96.94 115 LYS A C 1
ATOM 901 O O . LYS A 1 115 ? 13.519 -2.979 5.002 1.00 96.94 115 LYS A O 1
ATOM 906 N N . VAL A 1 116 ? 12.619 -2.989 2.933 1.00 97.12 116 VAL A N 1
ATOM 907 C CA . VAL A 1 116 ? 12.131 -1.598 2.968 1.00 97.12 116 VAL A CA 1
ATOM 908 C C . VAL A 1 116 ? 11.060 -1.434 4.049 1.00 97.12 116 VAL A C 1
ATOM 910 O O . VAL A 1 116 ? 11.144 -0.491 4.837 1.00 97.12 116 VAL A O 1
ATOM 913 N N . TYR A 1 117 ? 10.126 -2.383 4.144 1.00 96.62 117 TYR A N 1
ATOM 914 C CA . TYR A 1 117 ? 9.097 -2.421 5.182 1.00 96.62 117 TYR A CA 1
ATOM 915 C C . TYR A 1 117 ? 9.710 -2.479 6.586 1.00 96.62 117 TYR A C 1
ATOM 917 O O . TYR A 1 117 ? 9.451 -1.600 7.401 1.00 96.62 117 TYR A O 1
ATOM 925 N N . THR A 1 118 ? 10.607 -3.436 6.848 1.00 96.56 118 THR A N 1
ATOM 926 C CA . THR A 1 118 ? 11.254 -3.606 8.165 1.00 96.56 118 THR A CA 1
ATOM 927 C C . THR A 1 118 ? 12.020 -2.356 8.594 1.00 96.56 118 THR A C 1
ATOM 929 O O . THR A 1 118 ? 11.932 -1.933 9.743 1.00 96.56 118 THR A O 1
ATOM 932 N N . THR A 1 119 ? 12.749 -1.734 7.663 1.00 96.88 119 THR A N 1
ATOM 933 C CA . THR A 1 119 ? 13.558 -0.534 7.942 1.00 96.88 119 THR A CA 1
ATOM 934 C C . THR A 1 119 ? 12.695 0.659 8.358 1.00 96.88 119 THR A C 1
ATOM 936 O O . THR A 1 119 ? 13.134 1.498 9.142 1.00 96.88 119 THR A O 1
ATOM 939 N N . ASN A 1 120 ? 11.466 0.742 7.843 1.00 95.94 120 ASN A N 1
ATOM 940 C CA . ASN A 1 120 ? 10.575 1.881 8.052 1.00 95.94 120 ASN A CA 1
ATOM 941 C C . ASN A 1 120 ? 9.362 1.557 8.932 1.00 95.94 120 ASN A C 1
ATOM 943 O O . ASN A 1 120 ? 8.512 2.425 9.116 1.00 95.94 120 ASN A O 1
ATOM 947 N N . LEU A 1 121 ? 9.292 0.352 9.502 1.00 93.69 121 LEU A N 1
ATOM 948 C CA . LEU A 1 121 ? 8.122 -0.164 10.210 1.00 93.69 121 LEU A CA 1
ATOM 949 C C . LEU A 1 121 ? 7.633 0.779 11.311 1.00 93.69 121 LEU A C 1
ATOM 951 O O . LEU A 1 121 ? 6.454 1.107 11.366 1.00 93.69 121 LEU A O 1
ATOM 955 N N . GLU A 1 122 ? 8.536 1.258 12.162 1.00 93.44 122 GLU A N 1
ATOM 956 C CA . GLU A 1 122 ? 8.168 2.118 13.292 1.00 93.44 122 GLU A CA 1
ATOM 957 C C . GLU A 1 122 ? 7.657 3.491 12.830 1.00 93.44 122 GLU A C 1
ATOM 959 O O . GLU A 1 122 ? 6.703 4.029 13.398 1.00 93.44 122 GLU A O 1
ATOM 964 N N . LYS A 1 123 ? 8.223 4.035 11.745 1.00 94.12 123 LYS A N 1
ATOM 965 C CA . LYS A 1 123 ? 7.750 5.289 11.139 1.00 94.12 123 LYS A CA 1
ATOM 966 C C . LYS A 1 123 ? 6.394 5.106 10.464 1.00 94.12 123 LYS A C 1
ATOM 968 O O . LYS A 1 123 ? 5.513 5.935 10.657 1.00 94.12 123 LYS A O 1
ATOM 973 N N . LEU A 1 124 ? 6.220 4.013 9.718 1.00 93.06 124 LEU A N 1
ATOM 974 C CA . LEU A 1 124 ? 4.959 3.654 9.070 1.00 93.06 124 LEU A CA 1
ATOM 975 C C . LEU A 1 124 ? 3.855 3.450 10.100 1.00 93.06 124 LEU A C 1
ATOM 977 O O . LEU A 1 124 ? 2.787 4.031 9.956 1.00 93.06 124 LEU A O 1
ATOM 981 N N . LYS A 1 125 ? 4.121 2.695 11.172 1.00 91.69 125 LYS A N 1
ATOM 982 C CA . LYS A 1 125 ? 3.190 2.553 12.296 1.00 91.69 125 LYS A CA 1
ATOM 983 C C . LYS A 1 125 ? 2.836 3.912 12.868 1.00 91.69 125 LYS A C 1
ATOM 985 O O . LYS A 1 125 ? 1.661 4.203 13.000 1.00 91.69 125 LYS A O 1
ATOM 990 N N . SER A 1 126 ? 3.822 4.756 13.163 1.00 90.44 126 SER A N 1
ATOM 991 C CA . SER A 1 126 ? 3.562 6.071 13.759 1.00 90.44 126 SER A CA 1
ATOM 992 C C . SER A 1 126 ? 2.697 6.950 12.853 1.00 90.44 126 SER A C 1
ATOM 994 O O . SER A 1 126 ? 1.697 7.493 13.311 1.00 90.44 126 SER A O 1
ATOM 996 N N . ALA A 1 127 ? 3.030 7.041 11.564 1.00 89.38 127 ALA A N 1
ATOM 997 C CA . ALA A 1 127 ? 2.280 7.834 10.595 1.00 89.38 127 ALA A CA 1
ATOM 998 C C . ALA A 1 127 ? 0.870 7.274 10.359 1.00 89.38 127 ALA A C 1
ATOM 1000 O O . ALA A 1 127 ? -0.110 8.011 10.408 1.00 89.38 127 ALA A O 1
ATOM 1001 N N . LEU A 1 128 ? 0.744 5.961 10.151 1.00 85.25 128 LEU A N 1
ATOM 1002 C CA . LEU A 1 128 ? -0.540 5.337 9.852 1.00 85.25 128 LEU A CA 1
ATOM 1003 C C . LEU A 1 128 ? -1.445 5.270 11.080 1.00 85.25 128 LEU A C 1
ATOM 1005 O O . LEU A 1 128 ? -2.625 5.538 10.914 1.00 85.25 128 LEU A O 1
ATOM 1009 N N . LEU A 1 129 ? -0.914 4.994 12.283 1.00 75.75 129 LEU A N 1
ATOM 1010 C CA . LEU A 1 129 ? -1.637 5.049 13.568 1.00 75.75 129 LEU A CA 1
ATOM 1011 C C . LEU A 1 129 ? -2.105 6.463 13.912 1.00 75.75 129 LEU A C 1
ATOM 1013 O O . LEU A 1 129 ? -3.211 6.617 14.420 1.00 75.75 129 LEU A O 1
ATOM 1017 N N . PHE A 1 130 ? -1.310 7.488 13.600 1.00 62.44 130 PHE A N 1
ATOM 1018 C CA . PHE A 1 130 ? -1.734 8.882 13.744 1.00 62.44 130 PHE A CA 1
ATOM 1019 C C . PHE A 1 130 ? -2.832 9.253 12.736 1.00 62.44 130 PHE A C 1
ATOM 1021 O O . PHE A 1 130 ? -3.793 9.934 13.084 1.00 62.44 130 PHE A O 1
ATOM 1028 N N . ASN A 1 131 ? -2.736 8.730 11.511 1.00 57.59 131 ASN A N 1
ATOM 1029 C CA . ASN A 1 131 ? -3.730 8.911 10.453 1.00 57.59 131 ASN A CA 1
ATOM 1030 C C . ASN A 1 131 ? -4.934 7.961 10.566 1.00 57.59 131 ASN A C 1
ATOM 1032 O O . ASN A 1 131 ? -5.830 8.025 9.720 1.00 57.59 131 ASN A O 1
ATOM 1036 N N . PHE A 1 132 ? -5.023 7.116 11.608 1.00 52.84 132 PHE A N 1
ATOM 1037 C CA . PHE A 1 132 ? -6.309 6.551 12.016 1.00 52.84 132 PHE A CA 1
ATOM 1038 C C . PHE A 1 132 ? -7.154 7.702 12.571 1.00 52.84 132 PHE A C 1
ATOM 1040 O O . PHE A 1 132 ? -7.363 7.844 13.776 1.00 52.84 132 PHE A O 1
ATOM 1047 N N . SER A 1 133 ? -7.753 8.468 11.661 1.00 49.50 133 SER A N 1
ATOM 1048 C CA . SER A 1 133 ? -9.128 8.869 11.883 1.00 49.50 133 SER A CA 1
ATOM 1049 C C . SER A 1 133 ? -9.880 7.553 12.044 1.00 49.50 133 SER A C 1
ATOM 1051 O O . SER A 1 133 ? -10.206 6.880 11.063 1.00 49.50 133 SER A O 1
ATOM 1053 N N . ARG A 1 134 ? -10.052 7.099 13.297 1.00 51.97 134 ARG A N 1
ATOM 1054 C CA . ARG A 1 134 ? -11.147 6.185 13.626 1.00 51.97 134 ARG A CA 1
ATOM 1055 C C . ARG A 1 134 ? -12.321 6.739 12.842 1.00 51.97 134 ARG A C 1
ATOM 1057 O O . ARG A 1 134 ? -12.592 7.927 13.023 1.00 51.97 134 ARG A O 1
ATOM 1064 N N . ALA A 1 135 ? -12.905 5.932 11.950 1.00 49.25 135 ALA A N 1
ATOM 1065 C CA . ALA A 1 135 ? -14.120 6.276 11.218 1.00 49.25 135 ALA A CA 1
ATOM 1066 C C . ALA A 1 135 ? -14.935 7.223 12.089 1.00 49.25 135 ALA A C 1
ATOM 1068 O O . ALA A 1 135 ? -15.172 6.860 13.246 1.00 49.25 135 ALA A O 1
ATOM 1069 N N . SER A 1 136 ? -15.151 8.450 11.597 1.00 49.56 136 SER A N 1
ATOM 1070 C CA . SER A 1 136 ? -15.526 9.620 12.391 1.00 49.56 136 SER A CA 1
ATOM 1071 C C . SER A 1 136 ? -16.326 9.193 13.603 1.00 49.56 136 SER A C 1
ATOM 1073 O O . SER A 1 136 ? -17.391 8.624 13.398 1.00 49.56 136 SER A O 1
ATOM 1075 N N . SER A 1 137 ? -15.773 9.340 14.816 1.00 52.06 137 SER A N 1
ATOM 1076 C CA . SER A 1 137 ? -16.342 8.746 16.035 1.00 52.06 137 SER A CA 1
ATOM 1077 C C . SER A 1 137 ? -17.833 9.051 16.112 1.00 52.06 137 SER A C 1
ATOM 1079 O O . SER A 1 137 ? -18.208 10.145 16.535 1.00 52.06 137 SER A O 1
ATOM 1081 N N . LEU A 1 138 ? -18.662 8.106 15.658 1.00 59.78 138 LEU A N 1
ATOM 1082 C CA . LEU A 1 138 ? -20.105 8.252 15.633 1.00 59.78 138 LEU A CA 1
ATOM 1083 C C . LEU A 1 138 ? -20.527 8.185 17.085 1.00 59.78 138 LEU A C 1
ATOM 1085 O O . LEU A 1 138 ? -20.551 7.121 17.704 1.00 59.78 138 LEU A O 1
ATOM 1089 N N . THR A 1 139 ? -20.750 9.360 17.647 1.00 65.19 139 THR A N 1
ATOM 1090 C CA . THR A 1 139 ? -21.083 9.509 19.052 1.00 65.19 139 THR A CA 1
ATOM 1091 C C . THR A 1 139 ? -22.567 9.784 19.118 1.00 65.19 139 THR A C 1
ATOM 1093 O O . THR A 1 139 ? -23.081 10.633 18.391 1.00 65.19 139 THR A O 1
ATOM 1096 N N . ILE A 1 140 ? -23.275 9.049 19.969 1.00 74.56 140 ILE A N 1
ATOM 1097 C CA . ILE A 1 140 ? -24.683 9.328 20.228 1.00 74.56 140 ILE A CA 1
ATOM 1098 C C . ILE A 1 140 ? -24.735 10.622 21.044 1.00 74.56 140 ILE A C 1
ATOM 1100 O O . ILE A 1 140 ? -24.397 10.625 22.226 1.00 74.56 140 ILE A O 1
ATOM 1104 N N . SER A 1 141 ? -25.133 11.721 20.404 1.00 76.69 141 SER A N 1
ATOM 1105 C CA . SER A 1 141 ? -25.288 13.035 21.034 1.00 76.69 141 SER A CA 1
ATOM 1106 C C . SER A 1 141 ? -26.468 13.038 22.005 1.00 76.69 141 SER A C 1
ATOM 1108 O O . SER A 1 141 ? -26.407 13.639 23.073 1.00 76.69 141 SER A O 1
ATOM 1110 N N . SER A 1 142 ? -27.565 12.366 21.646 1.00 77.62 142 SER A N 1
ATOM 1111 C CA . SER A 1 142 ? -28.708 12.155 22.541 1.00 77.62 142 SER A CA 1
ATOM 1112 C C . SER A 1 142 ? -29.623 11.041 22.040 1.00 77.62 142 SER A C 1
ATOM 1114 O O . SER A 1 142 ? -29.687 10.760 20.845 1.00 77.62 142 SER A O 1
ATOM 1116 N N . ALA A 1 143 ? -30.367 10.432 22.960 1.00 79.12 143 ALA A N 1
ATOM 1117 C CA . ALA A 1 143 ? -31.452 9.512 22.652 1.00 79.12 143 ALA A CA 1
ATOM 1118 C C . ALA A 1 143 ? -32.688 9.937 23.448 1.00 79.12 143 ALA A C 1
ATOM 1120 O O . ALA A 1 143 ? -32.635 10.035 24.672 1.00 79.12 143 ALA A O 1
ATOM 1121 N N . ASN A 1 144 ? -33.788 10.204 22.750 1.00 81.19 144 ASN A N 1
ATOM 1122 C CA . ASN A 1 144 ? -35.034 10.666 23.352 1.00 81.19 144 ASN A CA 1
ATOM 1123 C C . ASN A 1 144 ? -36.186 9.755 22.937 1.00 81.19 144 ASN A C 1
ATOM 1125 O O . ASN A 1 144 ? -36.237 9.294 21.801 1.00 81.19 144 ASN A O 1
ATOM 1129 N N . ALA A 1 145 ? -37.134 9.534 23.843 1.00 81.00 145 ALA A N 1
ATOM 1130 C CA . ALA A 1 145 ? -38.397 8.880 23.531 1.00 81.00 145 ALA A CA 1
ATOM 1131 C C . ALA A 1 145 ? -39.518 9.920 23.579 1.00 81.00 145 ALA A C 1
ATOM 1133 O O . ALA A 1 145 ? -39.586 10.740 24.494 1.00 81.00 145 ALA A O 1
ATOM 1134 N N . THR A 1 146 ? -40.397 9.906 22.587 1.00 79.69 146 THR A N 1
ATOM 1135 C CA . THR A 1 146 ? -41.588 10.752 22.549 1.00 79.69 146 THR A CA 1
ATOM 1136 C C . THR A 1 146 ? -42.796 9.897 22.213 1.00 79.69 146 THR A C 1
ATOM 1138 O O . THR A 1 146 ? -42.765 9.073 21.298 1.00 79.69 146 THR A O 1
ATOM 1141 N N . GLU A 1 147 ? -43.878 10.105 22.953 1.00 77.56 147 GLU A N 1
ATOM 1142 C CA . GLU A 1 147 ? -45.161 9.469 22.680 1.00 77.56 147 GLU A CA 1
ATOM 1143 C C . GLU A 1 147 ? -45.966 10.363 21.738 1.00 77.56 147 GLU A C 1
ATOM 1145 O O . GLU A 1 147 ? -46.247 11.526 22.036 1.00 77.56 147 GLU A O 1
ATOM 1150 N N . ARG A 1 148 ? -46.317 9.833 20.563 1.00 70.06 148 ARG A N 1
ATOM 1151 C CA . ARG A 1 148 ? -47.185 10.520 19.599 1.00 70.06 148 ARG A CA 1
ATOM 1152 C C . ARG A 1 148 ? -48.395 9.620 19.343 1.00 70.06 148 ARG A C 1
ATOM 1154 O O . ARG A 1 148 ? -48.394 8.798 18.430 1.00 70.06 148 ARG A O 1
ATOM 1161 N N . GLY A 1 149 ? -49.420 9.754 20.187 1.00 73.06 149 GLY A N 1
ATOM 1162 C CA . GLY A 1 149 ? -50.569 8.836 20.226 1.00 73.06 149 GLY A CA 1
ATOM 1163 C C . GLY A 1 149 ? -50.221 7.502 20.906 1.00 73.06 149 GLY A C 1
ATOM 1164 O O . GLY A 1 149 ? -49.407 7.482 21.817 1.00 73.06 149 GLY A O 1
ATOM 1165 N N . ASN A 1 150 ? -50.787 6.377 20.442 1.00 72.19 150 ASN A N 1
ATOM 1166 C CA . ASN A 1 150 ? -50.521 5.025 20.982 1.00 72.19 150 ASN A CA 1
ATOM 1167 C C . ASN A 1 150 ? -49.176 4.403 20.529 1.00 72.19 150 ASN A C 1
ATOM 1169 O O . ASN A 1 150 ? -48.996 3.192 20.637 1.00 72.19 150 ASN A O 1
ATOM 1173 N N . ARG A 1 151 ? -48.251 5.185 19.958 1.00 69.62 151 ARG A N 1
ATOM 1174 C CA . ARG A 1 151 ? -46.956 4.697 19.452 1.00 69.62 151 ARG A CA 1
ATOM 1175 C C . ARG A 1 151 ? -45.802 5.426 20.127 1.00 69.62 151 ARG A C 1
ATOM 1177 O O . ARG A 1 151 ? -45.821 6.659 20.215 1.00 69.62 151 ARG A O 1
ATOM 1184 N N . LYS A 1 152 ? -44.790 4.663 20.547 1.00 79.62 152 LYS A N 1
ATOM 1185 C CA . LYS A 1 152 ? -43.532 5.207 21.055 1.00 79.62 152 LYS A CA 1
ATOM 1186 C C . LYS A 1 152 ? -42.590 5.451 19.886 1.00 79.62 152 LYS A C 1
ATOM 1188 O O . LYS A 1 152 ? -42.411 4.600 19.018 1.00 79.62 152 LYS A O 1
ATOM 1193 N N . ILE A 1 153 ? -42.027 6.652 19.845 1.00 85.06 153 ILE A N 1
ATOM 1194 C CA . ILE A 1 153 ? -41.050 7.057 18.842 1.00 85.06 153 ILE A CA 1
ATOM 1195 C C . ILE A 1 153 ? -39.748 7.363 19.569 1.00 85.06 153 ILE A C 1
ATOM 1197 O O . ILE A 1 153 ? -39.718 8.185 20.482 1.00 85.06 153 ILE A O 1
ATOM 1201 N N . TYR A 1 154 ? -38.675 6.715 19.145 1.00 83.75 154 TYR A N 1
ATOM 1202 C CA . TYR A 1 154 ? -37.330 6.897 19.662 1.00 83.75 154 TYR A CA 1
ATOM 1203 C C . TYR A 1 154 ? -36.519 7.695 18.644 1.00 83.75 154 TYR A C 1
ATOM 1205 O O . TYR A 1 154 ? -36.445 7.331 17.473 1.00 83.75 154 TYR A O 1
ATOM 1213 N N . ILE A 1 155 ? -35.925 8.800 19.077 1.00 85.50 155 ILE A N 1
ATOM 1214 C CA . ILE A 1 155 ? -35.092 9.671 18.250 1.00 85.50 155 ILE A CA 1
ATOM 1215 C C . ILE A 1 155 ? -33.667 9.574 18.778 1.00 85.50 155 ILE A C 1
ATOM 1217 O O . ILE A 1 155 ? -33.404 9.953 19.920 1.00 85.50 155 ILE A O 1
ATOM 1221 N N . ILE A 1 156 ? -32.763 9.061 17.950 1.00 84.25 156 ILE A N 1
ATOM 1222 C CA . ILE A 1 156 ? -31.335 8.952 18.250 1.00 84.25 156 ILE A CA 1
ATOM 1223 C C . ILE A 1 156 ? -30.610 9.982 17.393 1.00 84.25 156 ILE A C 1
ATOM 1225 O O . ILE A 1 156 ? -30.643 9.903 16.167 1.00 84.25 156 ILE A O 1
ATOM 1229 N N . ASN A 1 157 ? -29.958 10.942 18.037 1.00 81.00 157 ASN A N 1
ATOM 1230 C CA . ASN A 1 157 ? -29.111 11.926 17.377 1.00 81.00 157 ASN A CA 1
ATOM 1231 C C . ASN A 1 157 ? -27.665 11.456 17.457 1.00 81.00 157 ASN A C 1
ATOM 1233 O O . ASN A 1 157 ? -27.173 11.151 18.546 1.00 81.00 157 ASN A O 1
ATOM 1237 N N . MET A 1 158 ? -26.993 11.400 16.314 1.00 79.50 158 MET A N 1
ATOM 1238 C CA . MET A 1 158 ? -25.598 10.992 16.215 1.00 79.50 158 MET A CA 1
ATOM 1239 C C . MET A 1 158 ? -24.785 12.084 15.540 1.00 79.50 158 MET A C 1
ATOM 1241 O O . MET A 1 158 ? -25.193 12.612 14.507 1.00 79.50 158 MET A O 1
ATOM 1245 N N . CYS A 1 159 ? -23.620 12.377 16.108 1.00 69.06 159 CYS A N 1
ATOM 1246 C CA . CYS A 1 159 ? -22.655 13.299 15.533 1.00 69.06 159 CYS A CA 1
ATOM 1247 C C . CYS A 1 159 ? -21.432 12.527 15.038 1.00 69.06 159 CYS A C 1
ATOM 1249 O O . CYS A 1 159 ? -20.922 11.620 15.702 1.00 69.06 159 CYS A O 1
ATOM 1251 N N . SER A 1 160 ? -20.967 12.919 13.860 1.00 67.69 160 SER A N 1
ATOM 1252 C CA . SER A 1 160 ? -19.705 12.513 13.260 1.00 67.69 160 SER A CA 1
ATOM 1253 C C . SER A 1 160 ? -18.778 13.722 13.328 1.00 67.69 160 SER A C 1
ATOM 1255 O O . SER A 1 160 ? -19.187 14.820 12.961 1.00 67.69 160 SER A O 1
ATOM 1257 N N . ASN A 1 161 ? -17.560 13.542 13.844 1.00 59.50 161 ASN A N 1
ATOM 1258 C CA . ASN A 1 161 ? -16.637 14.631 14.176 1.00 59.50 161 ASN A CA 1
ATOM 1259 C C . ASN A 1 161 ? -16.471 15.629 13.002 1.00 59.50 161 ASN A C 1
ATOM 1261 O O . ASN A 1 161 ? -15.775 15.332 12.032 1.00 59.50 161 ASN A O 1
ATOM 1265 N N . GLY A 1 162 ? -17.126 16.795 13.091 1.00 59.34 162 GLY A N 1
ATOM 1266 C CA . GLY A 1 162 ? -17.089 17.859 12.076 1.00 59.34 162 GLY A CA 1
ATOM 1267 C C . GLY A 1 162 ? -18.271 17.935 11.092 1.00 59.34 162 GLY A C 1
ATOM 1268 O O . GLY A 1 162 ? -18.209 18.753 10.177 1.00 59.34 162 GLY A O 1
ATOM 1269 N N . GLN A 1 163 ? -19.334 17.137 11.250 1.00 58.16 163 GLN A N 1
ATOM 1270 C CA . GLN A 1 163 ? -20.559 17.195 10.431 1.00 58.16 163 GLN A CA 1
ATOM 1271 C C . GLN A 1 163 ? -21.824 17.429 11.273 1.00 58.16 163 GLN A C 1
ATOM 1273 O O . GLN A 1 163 ? -21.824 17.219 12.485 1.00 58.16 163 GLN A O 1
ATOM 1278 N N . GLU A 1 164 ? -22.896 17.882 10.611 1.00 61.47 164 GLU A N 1
ATOM 1279 C CA . GLU A 1 164 ? -24.212 18.125 11.215 1.00 61.47 164 GLU A CA 1
ATOM 1280 C C . GLU A 1 164 ? -24.793 16.860 11.872 1.00 61.47 164 GLU A C 1
ATOM 1282 O O . GLU A 1 164 ? -24.581 15.735 11.408 1.00 61.47 164 GLU A O 1
ATOM 1287 N N . ASP A 1 165 ? -25.540 17.054 12.963 1.00 68.75 165 ASP A N 1
ATOM 1288 C CA . ASP A 1 165 ? -26.210 15.973 13.684 1.00 68.75 165 ASP A CA 1
ATOM 1289 C C . ASP A 1 165 ? -27.169 15.212 12.755 1.00 68.75 165 ASP A C 1
ATOM 1291 O O . ASP A 1 165 ? -28.082 15.785 12.158 1.00 68.75 165 ASP A O 1
ATOM 1295 N N . THR A 1 166 ? -26.997 13.893 12.667 1.00 76.25 166 THR A N 1
ATOM 1296 C CA . THR A 1 166 ? -27.933 13.018 11.956 1.00 76.25 166 THR A CA 1
ATOM 1297 C C . THR A 1 166 ? -28.923 12.420 12.948 1.00 76.25 166 THR A C 1
ATOM 1299 O O . THR A 1 166 ? -28.539 11.698 13.871 1.00 76.25 166 THR A O 1
ATOM 1302 N N . SER A 1 167 ? -30.212 12.691 12.747 1.00 80.75 167 SER A N 1
ATOM 1303 C CA . SER A 1 167 ? -31.296 12.139 13.565 1.00 80.75 167 SER A CA 1
ATOM 1304 C C . SER A 1 167 ? -31.892 10.888 12.921 1.00 80.75 167 SER A C 1
ATOM 1306 O O . SER A 1 167 ? -32.433 10.941 11.816 1.00 80.75 167 SER A O 1
ATOM 1308 N N . ILE A 1 168 ? -31.867 9.764 13.636 1.00 81.56 168 ILE A N 1
ATOM 1309 C CA . ILE A 1 168 ? -32.586 8.544 13.260 1.00 81.56 168 ILE A CA 1
ATOM 1310 C C . ILE A 1 168 ? -33.858 8.434 14.093 1.00 81.56 168 ILE A C 1
ATOM 1312 O O . ILE A 1 168 ? -33.817 8.468 15.322 1.00 81.56 168 ILE A O 1
ATOM 1316 N N . VAL A 1 169 ? -34.989 8.258 13.409 1.00 83.25 169 VAL A N 1
ATOM 1317 C CA . VAL A 1 169 ? -36.300 8.048 14.030 1.00 83.25 169 VAL A CA 1
ATOM 1318 C C . VAL A 1 169 ? -36.682 6.572 13.936 1.00 83.25 169 VAL A C 1
ATOM 1320 O O . VAL A 1 169 ? -36.877 6.026 12.843 1.00 83.25 169 VAL A O 1
ATOM 1323 N N . LEU A 1 170 ? -36.806 5.935 15.095 1.00 83.75 170 LEU A N 1
ATOM 1324 C CA . LEU A 1 170 ? -37.175 4.537 15.265 1.00 83.75 170 LEU A CA 1
ATOM 1325 C C . LEU A 1 170 ? -38.563 4.443 15.901 1.00 83.75 170 LEU A C 1
ATOM 1327 O O . LEU A 1 170 ? -38.841 5.073 16.917 1.00 83.75 170 LEU A O 1
ATOM 1331 N N . ASP A 1 171 ? -39.435 3.639 15.313 1.00 84.31 171 ASP A N 1
ATOM 1332 C CA . ASP A 1 171 ? -40.671 3.176 15.942 1.00 84.31 171 ASP A CA 1
ATOM 1333 C C . ASP A 1 171 ? -40.471 1.768 16.531 1.00 84.31 171 ASP A C 1
ATOM 1335 O O . ASP A 1 171 ? -39.469 1.108 16.241 1.00 84.31 171 ASP A O 1
ATOM 1339 N N . ASP A 1 172 ? -41.423 1.296 17.340 1.00 81.69 172 ASP A N 1
ATOM 1340 C CA . ASP A 1 172 ? -41.360 -0.019 17.994 1.00 81.69 172 ASP A CA 1
ATOM 1341 C C . ASP A 1 172 ? -41.060 -1.182 17.024 1.00 81.69 172 ASP A C 1
ATOM 1343 O O . ASP A 1 172 ? -40.348 -2.117 17.390 1.00 81.69 172 ASP A O 1
ATOM 1347 N N . ALA A 1 173 ? -41.544 -1.144 15.775 1.00 79.38 173 ALA A N 1
ATOM 1348 C CA . ALA A 1 173 ? -41.290 -2.219 14.813 1.00 79.38 173 ALA A CA 1
ATOM 1349 C C . ALA A 1 173 ? -39.836 -2.207 14.314 1.00 79.38 173 ALA A C 1
ATOM 1351 O O . ALA A 1 173 ? -39.200 -3.260 14.242 1.00 79.38 173 ALA A O 1
ATOM 1352 N N . LYS A 1 174 ? -39.281 -1.022 14.029 1.00 78.56 174 LYS A N 1
ATOM 1353 C CA . LYS A 1 174 ? -37.862 -0.869 13.660 1.00 78.56 174 LYS A CA 1
ATOM 1354 C C . LYS A 1 174 ? -36.931 -1.213 14.817 1.00 78.56 174 LYS A C 1
ATOM 1356 O O . LYS A 1 174 ? -35.896 -1.834 14.596 1.00 78.56 174 LYS A O 1
ATOM 1361 N N . LEU A 1 175 ? -37.300 -0.834 16.040 1.00 76.00 175 LEU A N 1
ATOM 1362 C CA . LEU A 1 175 ? -36.525 -1.168 17.232 1.00 76.00 175 LEU A CA 1
ATOM 1363 C C . LEU A 1 175 ? -36.502 -2.684 17.456 1.00 76.00 175 LEU A C 1
ATOM 1365 O O . LEU A 1 175 ? -35.435 -3.250 17.672 1.00 76.00 175 LEU A O 1
ATOM 1369 N N . ASN A 1 176 ? -37.650 -3.353 17.315 1.00 79.12 176 ASN A N 1
ATOM 1370 C CA . ASN A 1 176 ? -37.720 -4.811 17.398 1.00 79.12 176 ASN A CA 1
ATOM 1371 C C . ASN A 1 176 ? -36.888 -5.494 16.309 1.00 79.12 176 ASN A C 1
ATOM 1373 O O . ASN A 1 176 ? -36.216 -6.471 16.612 1.00 79.12 176 ASN A O 1
ATOM 1377 N N . TYR A 1 177 ? -36.857 -4.959 15.084 1.00 75.75 177 TYR A N 1
ATOM 1378 C CA . TYR A 1 177 ? -35.981 -5.471 14.025 1.00 75.75 177 TYR A CA 1
ATOM 1379 C C . TYR A 1 177 ? -34.492 -5.353 14.388 1.00 75.75 177 TYR A C 1
ATOM 1381 O O . TYR A 1 177 ? -33.733 -6.291 14.174 1.00 75.75 177 TYR A O 1
ATOM 1389 N N . LEU A 1 178 ? -34.071 -4.231 14.983 1.00 70.88 178 LEU A N 1
ATOM 1390 C CA . LEU A 1 178 ? -32.688 -4.046 15.440 1.00 70.88 178 LEU A CA 1
ATOM 1391 C C . LEU A 1 178 ? -32.328 -4.976 16.608 1.00 70.88 178 LEU A C 1
ATOM 1393 O O . LEU A 1 178 ? -31.213 -5.481 16.661 1.00 70.88 178 LEU A O 1
ATOM 1397 N N . VAL A 1 179 ? -33.266 -5.222 17.527 1.00 71.88 179 VAL A N 1
ATOM 1398 C CA . VAL A 1 179 ? -33.070 -6.115 18.684 1.00 71.88 179 VAL A CA 1
ATOM 1399 C C . VAL A 1 179 ? -33.100 -7.594 18.277 1.00 71.88 179 VAL A C 1
ATOM 1401 O O . VAL A 1 179 ? -32.410 -8.410 18.880 1.00 71.88 179 VAL A O 1
ATOM 1404 N N . GLN A 1 180 ? -33.880 -7.945 17.252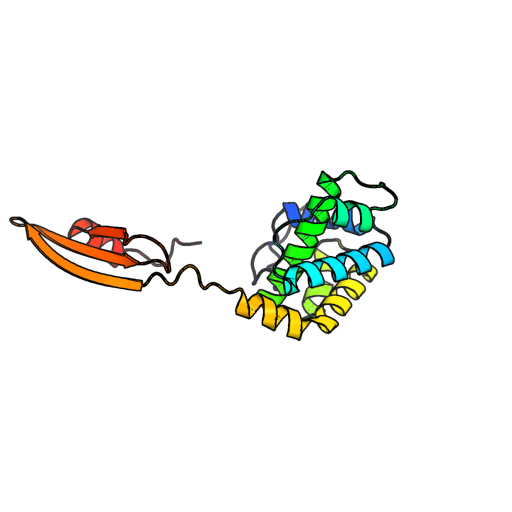 1.00 68.81 180 GLN A N 1
ATOM 1405 C CA . GLN A 1 180 ? -33.963 -9.298 16.684 1.00 68.81 180 GLN A CA 1
ATOM 1406 C C . GLN A 1 180 ? -32.908 -9.563 15.601 1.00 68.81 180 GLN A C 1
ATOM 1408 O O . GLN A 1 180 ? -32.794 -10.694 15.129 1.00 68.81 180 GLN A O 1
ATOM 1413 N N . GLY A 1 181 ? -32.149 -8.541 15.199 1.00 50.62 181 GLY A N 1
ATOM 1414 C CA . GLY A 1 181 ? -31.092 -8.631 14.203 1.00 50.62 181 GLY A CA 1
ATOM 1415 C C . GLY A 1 181 ? -29.970 -9.555 14.663 1.00 50.62 181 GLY A C 1
ATOM 1416 O O . GLY A 1 181 ? -29.060 -9.141 15.377 1.00 50.62 181 GLY A O 1
ATOM 1417 N N . ASN A 1 182 ? -30.042 -10.809 14.217 1.00 44.62 182 ASN A N 1
ATOM 1418 C CA . ASN A 1 182 ? -28.931 -11.746 14.145 1.00 44.62 182 ASN A CA 1
ATOM 1419 C C . ASN A 1 182 ? -27.645 -11.021 13.713 1.00 44.62 182 ASN A C 1
ATOM 1421 O O . ASN A 1 182 ? -27.5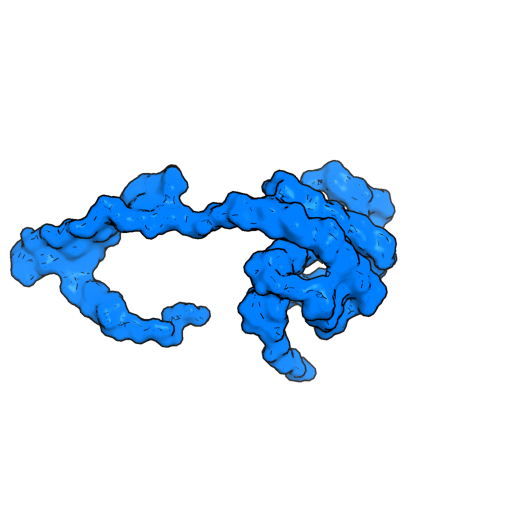79 -10.440 12.630 1.00 44.62 182 ASN A O 1
ATOM 1425 N N . LEU A 1 183 ? -26.596 -11.156 14.521 1.00 46.62 183 LEU A N 1
ATOM 1426 C CA . LEU A 1 183 ? -25.206 -10.787 14.222 1.00 46.62 183 LEU A CA 1
ATOM 1427 C C . LEU A 1 183 ? -24.588 -11.573 13.036 1.00 46.62 183 LEU A C 1
ATOM 1429 O O . LEU A 1 183 ? -23.378 -11.538 12.852 1.00 46.62 183 LEU A O 1
ATOM 1433 N N . GLU A 1 184 ? -25.382 -12.286 12.231 1.00 40.72 184 GLU A N 1
ATOM 1434 C CA . GLU A 1 184 ? -24.890 -13.185 11.174 1.00 40.72 184 GLU A CA 1
ATOM 1435 C C . GLU A 1 184 ? -24.837 -12.579 9.766 1.00 40.72 184 GLU A C 1
ATOM 1437 O O . GLU A 1 184 ? -24.362 -13.235 8.846 1.00 40.72 184 GLU A O 1
ATOM 1442 N N . THR A 1 185 ? -25.250 -11.331 9.556 1.00 42.44 185 THR A N 1
ATOM 1443 C CA . THR A 1 185 ? -25.148 -10.710 8.222 1.00 42.44 185 THR A CA 1
ATOM 1444 C C . THR A 1 185 ? -24.611 -9.295 8.294 1.00 42.44 185 THR A C 1
ATOM 1446 O O . THR A 1 185 ? -25.327 -8.334 8.041 1.00 42.44 185 THR A O 1
ATOM 1449 N N . PHE A 1 186 ? -23.328 -9.195 8.625 1.00 35.44 186 PHE A N 1
ATOM 1450 C CA . PHE A 1 186 ? -22.442 -8.148 8.120 1.00 35.44 186 PHE A CA 1
ATOM 1451 C C . PHE A 1 186 ? -21.072 -8.791 7.844 1.00 35.44 186 PHE A C 1
ATOM 1453 O O . PHE A 1 186 ? -20.114 -8.582 8.584 1.00 35.44 186 PHE A O 1
ATOM 1460 N N . PHE A 1 187 ? -21.032 -9.638 6.810 1.00 35.16 187 PHE A N 1
ATOM 1461 C CA . PHE A 1 187 ? -19.825 -9.998 6.063 1.00 35.16 187 PHE A CA 1
ATOM 1462 C C . PHE A 1 187 ? -19.957 -9.409 4.661 1.00 35.16 187 PHE A C 1
ATOM 1464 O O . PHE A 1 187 ? -21.079 -9.502 4.109 1.00 35.16 187 PHE A O 1
#

pLDDT: mean 82.45, std 15.45, range [34.44, 97.31]

Foldseek 3Di:
DDPDQQQALLQPRHRDDPLLLVLLVVLQPDDLVLLLVLLLVLLVCLLVVHDDDDPVNLCVSPVVVPDDPVSSRSNSVSSNSSLLSNLVSVPALVSQLVVSVVSPHDNSSSVSNSVSSVVCSVSSNVSSVVVPPVQQPFDFPDWDWDDDDPWIKIWTWTDGVPDDI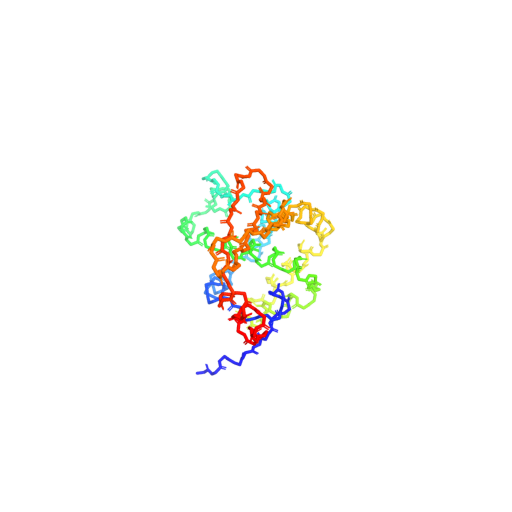DIDIDTPVNVVCVVPDDPPPDD

Sequence (187 aa):
MAFFLEKFHFVGGLDCPEWIVAEMTSLSKLPVLKFKNWCSSCVDCLINGRTEWNDEHLTVLNVDKTLDDESLKGMLAALTFILEKTTKSACSARDLELEMQQLGLPAEHCKQLAKVYTTNLEKLKSALLFNFSRASSLTISSANATERGNRKIYIINMCSNGQEDTSIVLDDAKLNYLVQGNLETFF